Protein AF-A0A949Y1R1-F1 (afdb_monomer_lite)

Sequence (193 aa):
MPEATPIPFRRIVHRLWPWLVVMLTALPAVWHVVDFEDDTDAEFPRVVRPTFSRRPPPAYRLAEPGDTIDRVALYLSAWATVLALTGLGLGLVRARAGLWPAALALALAAFWYAATPGPTVDGWHGLGWRVILDAKASLSLRIALVGAALGLSAIVAASVVVAWPRRREVVERGRARRIPSLLVAALVLVASR

Structure (mmCIF, N/CA/C/O backbone):
data_AF-A0A949Y1R1-F1
#
_entry.id   AF-A0A949Y1R1-F1
#
loop_
_atom_site.group_PDB
_atom_site.id
_atom_site.type_symbol
_atom_site.label_atom_id
_atom_site.label_alt_id
_atom_site.label_comp_id
_atom_site.label_asym_id
_atom_site.label_entity_id
_atom_site.label_seq_id
_atom_site.pdbx_PDB_ins_code
_atom_site.Cartn_x
_atom_site.Cartn_y
_atom_site.Cartn_z
_atom_site.occupancy
_atom_site.B_iso_or_equiv
_atom_site.auth_seq_id
_atom_site.auth_comp_id
_atom_site.auth_asym_id
_atom_site.auth_atom_id
_atom_site.pdbx_PDB_model_num
ATOM 1 N N . MET A 1 1 ? -48.766 22.924 -6.042 1.00 54.44 1 MET A N 1
ATOM 2 C CA . MET A 1 1 ? -47.486 22.463 -6.622 1.00 54.44 1 MET A CA 1
ATOM 3 C C . MET A 1 1 ? -46.527 22.228 -5.466 1.00 54.44 1 MET A C 1
ATOM 5 O O . MET A 1 1 ? -46.380 23.155 -4.681 1.00 54.44 1 MET A O 1
ATOM 9 N N . PRO A 1 2 ? -45.978 21.019 -5.264 1.00 59.06 2 PRO A N 1
ATOM 10 C CA . PRO A 1 2 ? -45.067 20.772 -4.151 1.00 59.06 2 PRO A CA 1
ATOM 11 C C . PRO A 1 2 ? -43.746 21.519 -4.373 1.00 59.06 2 PRO A C 1
ATOM 13 O O . PRO A 1 2 ? -43.118 21.399 -5.423 1.00 59.06 2 PRO A O 1
ATOM 16 N N . GLU A 1 3 ? -43.366 22.312 -3.377 1.00 62.44 3 GLU A N 1
ATOM 17 C CA . GLU A 1 3 ? -42.132 23.092 -3.320 1.00 62.44 3 GLU A CA 1
ATOM 18 C C . GLU A 1 3 ? -40.928 22.137 -3.298 1.00 62.44 3 GLU A C 1
ATOM 20 O O . GLU A 1 3 ? -40.766 21.328 -2.378 1.00 62.44 3 GLU A O 1
ATOM 25 N N . ALA A 1 4 ? -40.100 22.173 -4.345 1.00 61.66 4 ALA A N 1
ATOM 26 C CA . ALA A 1 4 ? -38.904 21.347 -4.428 1.00 61.66 4 ALA A CA 1
ATOM 27 C C . ALA A 1 4 ? -37.889 21.834 -3.387 1.00 61.66 4 ALA A C 1
ATOM 29 O O . ALA A 1 4 ? -37.239 22.863 -3.557 1.00 61.66 4 ALA A O 1
ATOM 30 N N . THR A 1 5 ? -37.759 21.093 -2.288 1.00 70.56 5 THR A N 1
ATOM 31 C CA . THR A 1 5 ? -36.778 21.399 -1.247 1.00 70.56 5 THR A CA 1
ATOM 32 C C . THR A 1 5 ? -35.367 21.207 -1.814 1.00 70.56 5 THR A C 1
ATOM 34 O O . THR A 1 5 ? -35.046 20.115 -2.299 1.00 70.56 5 THR A O 1
ATOM 37 N N . PRO A 1 6 ? -34.501 22.237 -1.782 1.00 65.75 6 PRO A N 1
ATOM 38 C CA . PRO A 1 6 ? -33.167 22.143 -2.354 1.00 65.75 6 PRO A CA 1
ATOM 39 C C . PRO A 1 6 ? -32.361 21.076 -1.613 1.00 65.75 6 PRO A C 1
ATOM 41 O O . PRO A 1 6 ? -32.198 21.117 -0.391 1.00 65.75 6 PRO A O 1
ATOM 44 N N . ILE A 1 7 ? -31.858 20.091 -2.359 1.00 66.81 7 ILE A N 1
ATOM 45 C CA . ILE A 1 7 ? -31.010 19.042 -1.795 1.00 66.81 7 ILE A CA 1
ATOM 46 C C . ILE A 1 7 ? -29.720 19.715 -1.303 1.00 66.81 7 ILE A C 1
ATOM 48 O O . ILE A 1 7 ? -29.024 20.344 -2.102 1.00 66.81 7 ILE A O 1
ATOM 52 N N . PRO A 1 8 ? -29.353 19.582 -0.016 1.00 78.44 8 PRO A N 1
ATOM 53 C CA . PRO A 1 8 ? -28.174 20.249 0.507 1.00 78.44 8 PRO A CA 1
ATOM 54 C C . PRO A 1 8 ? -26.923 19.726 -0.205 1.00 78.44 8 PRO A C 1
ATOM 56 O O . PRO A 1 8 ? -26.683 18.518 -0.242 1.00 78.44 8 PRO A O 1
ATOM 59 N N . PHE A 1 9 ? -26.106 20.641 -0.733 1.00 71.81 9 PHE A N 1
ATOM 60 C CA . PHE A 1 9 ? -24.881 20.374 -1.505 1.00 71.81 9 PHE A CA 1
ATOM 61 C C . PHE A 1 9 ? -23.982 19.298 -0.869 1.00 71.81 9 PHE A C 1
ATOM 63 O O . PHE A 1 9 ? -23.458 18.410 -1.540 1.00 71.81 9 PHE A O 1
ATOM 70 N N . ARG A 1 10 ? -23.905 19.287 0.466 1.00 69.06 10 ARG A N 1
ATOM 71 C CA . ARG A 1 10 ? -23.154 18.303 1.261 1.00 69.06 10 ARG A CA 1
ATOM 72 C C . ARG A 1 10 ? -23.597 16.850 1.025 1.00 69.06 10 ARG A C 1
ATOM 74 O O . ARG A 1 10 ? -22.768 15.945 1.050 1.00 69.06 10 ARG A O 1
ATOM 81 N N . ARG A 1 11 ? -24.890 16.614 0.777 1.00 73.25 11 ARG A N 1
ATOM 82 C CA . ARG A 1 11 ? -25.466 15.285 0.489 1.00 73.25 11 ARG A CA 1
ATOM 83 C C . ARG A 1 11 ? -25.084 14.795 -0.905 1.00 73.25 11 ARG A C 1
ATOM 85 O O . ARG A 1 11 ? -24.828 13.608 -1.079 1.00 73.25 11 ARG A O 1
ATOM 92 N N . ILE A 1 12 ? -25.022 15.710 -1.872 1.00 73.12 12 ILE A N 1
ATOM 93 C CA . ILE A 1 12 ? -24.617 15.424 -3.253 1.00 73.12 12 ILE A CA 1
ATOM 94 C C . ILE A 1 12 ? -23.129 15.075 -3.283 1.00 73.12 12 ILE A C 1
ATOM 96 O O . ILE A 1 12 ? -22.767 14.018 -3.790 1.00 73.12 12 ILE A O 1
ATOM 100 N N . VAL A 1 13 ? -22.282 15.886 -2.641 1.00 73.25 13 VAL A N 1
ATOM 101 C CA . VAL A 1 13 ? -20.837 15.625 -2.552 1.00 73.25 13 VAL A CA 1
ATOM 102 C C . VAL A 1 13 ? -20.554 14.291 -1.860 1.00 73.25 13 VAL A C 1
ATOM 104 O O . VAL A 1 13 ? -19.779 13.498 -2.377 1.00 73.25 13 VAL A O 1
ATOM 107 N N . HIS A 1 14 ? -21.229 13.969 -0.751 1.00 70.88 14 HIS A N 1
ATOM 108 C CA . HIS A 1 14 ? -21.051 12.666 -0.097 1.00 70.88 14 HIS A CA 1
ATOM 109 C C . HIS A 1 14 ? -21.477 11.472 -0.961 1.00 70.88 14 HIS A C 1
ATOM 111 O O . HIS A 1 14 ? -20.876 10.404 -0.857 1.00 70.88 14 HIS A O 1
ATOM 117 N N . ARG A 1 15 ? -22.500 11.638 -1.805 1.00 75.00 15 ARG A N 1
ATOM 118 C CA . ARG A 1 15 ? -22.982 10.583 -2.705 1.00 75.00 15 ARG A CA 1
ATOM 119 C C . ARG A 1 15 ? -22.076 10.406 -3.926 1.00 75.00 15 ARG A C 1
ATOM 121 O O . ARG A 1 15 ? -21.901 9.283 -4.387 1.00 75.00 15 ARG A O 1
ATOM 128 N N . LEU A 1 16 ? -21.517 11.502 -4.438 1.00 74.19 16 LEU A N 1
ATOM 129 C CA . LEU A 1 16 ? -20.690 11.517 -5.646 1.00 74.19 16 LEU A CA 1
ATOM 130 C C . LEU A 1 16 ? -19.200 11.315 -5.364 1.00 74.19 16 LEU A C 1
ATOM 132 O O . LEU A 1 16 ? -18.485 10.881 -6.256 1.00 74.19 16 LEU A O 1
ATOM 136 N N . TRP A 1 17 ? -18.730 11.571 -4.142 1.00 71.12 17 TRP A N 1
ATOM 137 C CA . TRP A 1 17 ? -17.320 11.463 -3.756 1.00 71.12 17 TRP A CA 1
ATOM 138 C C . TRP A 1 17 ? -16.650 10.139 -4.162 1.00 71.12 17 TRP A C 1
ATOM 140 O O . TRP A 1 17 ? -15.586 10.201 -4.774 1.00 71.12 17 TRP A O 1
ATOM 150 N N . PRO A 1 18 ? -17.239 8.949 -3.912 1.00 67.75 18 PRO A N 1
ATOM 151 C CA . PRO A 1 18 ? -16.610 7.691 -4.315 1.00 67.75 18 PRO A CA 1
ATOM 152 C C . PRO A 1 18 ? -16.432 7.591 -5.834 1.00 67.75 18 PRO A C 1
ATOM 154 O O . PRO A 1 18 ? -15.405 7.121 -6.310 1.00 67.75 18 PRO A O 1
ATOM 157 N N . TRP A 1 19 ? -17.413 8.084 -6.591 1.00 71.62 19 TRP A N 1
ATOM 158 C CA . TRP A 1 19 ? -17.386 8.096 -8.052 1.00 71.62 19 TRP A CA 1
ATOM 159 C C . TRP A 1 19 ? -16.412 9.130 -8.605 1.00 71.62 19 TRP A C 1
ATOM 161 O O . TRP A 1 19 ? -15.754 8.864 -9.600 1.00 71.62 19 TRP A O 1
ATOM 171 N N . LEU A 1 20 ? -16.272 10.272 -7.932 1.00 69.88 20 LEU A N 1
ATOM 172 C CA . LEU A 1 20 ? -15.269 11.288 -8.239 1.00 69.88 20 LEU A CA 1
ATOM 173 C C . LEU A 1 20 ? -13.856 10.739 -8.040 1.00 69.88 20 LEU A C 1
ATOM 175 O O . LEU A 1 20 ? -13.013 10.929 -8.906 1.00 69.88 20 LEU A O 1
ATOM 179 N N . VAL A 1 21 ? -13.616 9.997 -6.953 1.00 68.00 21 VAL A N 1
ATOM 180 C CA . VAL A 1 21 ? -12.339 9.302 -6.728 1.00 68.00 21 VAL A CA 1
ATOM 181 C C . VAL A 1 21 ? -12.076 8.288 -7.839 1.00 68.00 21 VAL A C 1
ATOM 183 O O . VAL A 1 21 ? -10.990 8.307 -8.403 1.00 68.00 21 VAL A O 1
ATOM 186 N N . VAL A 1 22 ? -13.064 7.460 -8.200 1.00 61.94 22 VAL A N 1
ATOM 187 C CA . VAL A 1 22 ? -12.936 6.495 -9.308 1.00 61.94 22 VAL A CA 1
ATOM 188 C C . VAL A 1 22 ? -12.675 7.191 -10.645 1.00 61.94 22 VAL A C 1
ATOM 190 O O . VAL A 1 22 ? -11.809 6.753 -11.389 1.00 61.94 22 VAL A O 1
ATOM 193 N N . MET A 1 23 ? -13.377 8.282 -10.964 1.00 66.06 23 MET A N 1
ATOM 194 C CA . MET A 1 23 ? -13.145 9.036 -12.201 1.00 66.06 23 MET A CA 1
ATOM 195 C C . MET A 1 23 ? -11.750 9.659 -12.229 1.00 66.06 23 MET A C 1
ATOM 197 O O . MET A 1 23 ? -11.065 9.565 -13.243 1.00 66.06 23 MET A O 1
ATOM 201 N N . LEU A 1 24 ? -11.317 10.269 -11.123 1.00 64.00 24 LEU A N 1
ATOM 202 C CA . LEU A 1 24 ? -10.009 10.915 -11.024 1.00 64.00 24 LEU A CA 1
ATOM 203 C C . LEU A 1 24 ? -8.857 9.905 -11.061 1.00 64.00 24 LEU A C 1
ATOM 205 O O . LEU A 1 24 ? -7.783 10.251 -11.542 1.00 64.00 24 LEU A O 1
ATOM 209 N N . THR A 1 25 ? -9.059 8.666 -10.603 1.00 58.19 25 THR A N 1
ATOM 210 C CA . THR A 1 25 ? -8.062 7.593 -10.749 1.00 58.19 25 THR A CA 1
ATOM 211 C C . THR A 1 25 ? -8.137 6.881 -12.098 1.00 58.19 25 THR A C 1
ATOM 213 O O . THR A 1 25 ? -7.108 6.433 -12.598 1.00 58.19 25 THR A O 1
ATOM 216 N N . ALA A 1 26 ? -9.317 6.799 -12.718 1.00 55.69 26 ALA A N 1
ATOM 217 C CA . ALA A 1 26 ? -9.492 6.215 -14.044 1.00 55.69 26 ALA A CA 1
ATOM 218 C C . ALA A 1 26 ? -8.980 7.133 -15.161 1.00 55.69 26 ALA A C 1
ATOM 220 O O . ALA A 1 26 ? -8.491 6.630 -16.162 1.00 55.69 26 ALA A O 1
ATOM 221 N N . LEU A 1 27 ? -9.046 8.459 -15.002 1.00 62.06 27 LEU A N 1
ATOM 222 C CA . LEU A 1 27 ? -8.605 9.433 -16.009 1.00 62.06 27 LEU A CA 1
ATOM 223 C C . LEU A 1 27 ? -7.137 9.248 -16.437 1.00 62.06 27 LEU A C 1
ATOM 225 O O . LEU A 1 27 ? -6.901 9.122 -17.636 1.00 62.06 27 LEU A O 1
ATOM 229 N N . PRO A 1 28 ? -6.158 9.156 -15.515 1.00 55.81 28 PRO A N 1
ATOM 230 C CA . PRO A 1 28 ? -4.772 8.862 -15.875 1.00 55.81 28 PRO A CA 1
ATOM 231 C C . PRO A 1 28 ? -4.613 7.486 -16.524 1.00 55.81 28 PRO A C 1
ATOM 233 O O . PRO A 1 28 ? -3.841 7.346 -17.463 1.00 55.81 28 PRO A O 1
ATOM 236 N N . ALA A 1 29 ? -5.356 6.475 -16.060 1.00 52.91 29 ALA A N 1
ATOM 237 C CA . ALA A 1 29 ? -5.306 5.130 -16.631 1.00 52.91 29 ALA A CA 1
ATOM 238 C C . ALA A 1 29 ? -5.846 5.098 -18.070 1.00 52.91 29 ALA A C 1
ATOM 240 O O . ALA A 1 29 ? -5.215 4.520 -18.945 1.00 52.91 29 ALA A O 1
ATOM 241 N N . VAL A 1 30 ? -6.975 5.767 -18.326 1.00 55.97 30 VAL A N 1
ATOM 242 C CA . VAL A 1 30 ? -7.545 5.925 -19.668 1.00 55.97 30 VAL A CA 1
ATOM 243 C C . VAL A 1 30 ? -6.585 6.719 -20.540 1.00 55.97 30 VAL A C 1
ATOM 245 O O . VAL A 1 30 ? -6.247 6.238 -21.610 1.00 55.97 30 VAL A O 1
ATOM 248 N N . TRP A 1 31 ? -6.075 7.863 -20.068 1.00 59.53 31 TRP A N 1
ATOM 249 C CA . TRP A 1 31 ? -5.068 8.652 -20.785 1.00 59.53 31 TRP A CA 1
ATOM 250 C C . TRP A 1 31 ? -3.866 7.794 -21.195 1.00 59.53 31 TRP A C 1
ATOM 252 O O . TRP A 1 31 ? -3.454 7.826 -22.347 1.00 59.53 31 TRP A O 1
ATOM 262 N N . HIS A 1 32 ? -3.340 6.975 -20.281 1.00 50.97 32 HIS A N 1
ATOM 263 C CA . HIS A 1 32 ? -2.231 6.065 -20.566 1.00 50.97 32 HIS A CA 1
ATOM 264 C C . HIS A 1 32 ? -2.554 4.988 -21.609 1.00 50.97 32 HIS A C 1
ATOM 266 O O . HIS A 1 32 ? -1.635 4.529 -22.275 1.00 50.97 32 HIS A O 1
ATOM 272 N N . VAL A 1 33 ? -3.818 4.587 -21.755 1.00 51.75 33 VAL A N 1
ATOM 273 C CA . VAL A 1 33 ? -4.245 3.607 -22.765 1.00 51.75 33 VAL A CA 1
ATOM 274 C C . VAL A 1 33 ? -4.426 4.243 -24.145 1.00 51.75 33 VAL A C 1
ATOM 276 O O . VAL A 1 33 ? -4.194 3.568 -25.139 1.00 51.75 33 VAL A O 1
ATOM 279 N N . VAL A 1 34 ? -4.854 5.508 -24.234 1.00 55.19 34 VAL A N 1
ATOM 280 C CA . VAL A 1 34 ? -5.065 6.185 -25.535 1.00 55.19 34 VAL A CA 1
ATOM 281 C C . VAL A 1 34 ? -3.816 6.876 -26.080 1.00 55.19 34 VAL A 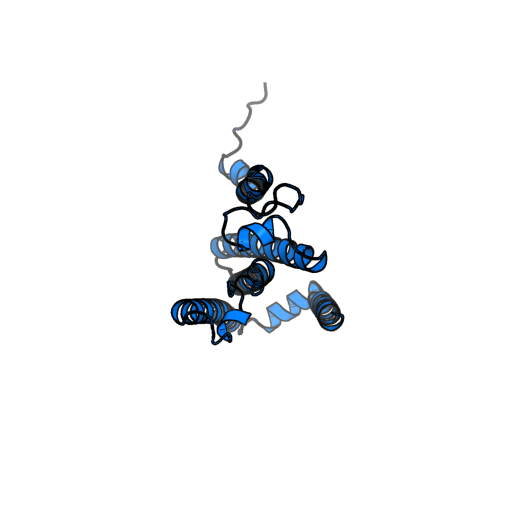C 1
ATOM 283 O O . VAL A 1 34 ? -3.750 7.140 -27.274 1.00 55.19 34 VAL A O 1
ATOM 286 N N . ASP A 1 35 ? -2.835 7.168 -25.233 1.00 57.88 35 ASP A N 1
ATOM 287 C CA . ASP A 1 35 ? -1.607 7.880 -25.595 1.00 57.88 35 ASP A CA 1
ATOM 288 C C . ASP A 1 35 ? -0.465 6.902 -25.930 1.00 57.88 35 ASP A C 1
ATOM 290 O O . ASP A 1 35 ? 0.554 6.850 -25.235 1.00 57.88 35 ASP A O 1
ATOM 294 N N . PHE A 1 36 ? -0.673 6.083 -26.969 1.00 49.75 36 PHE A N 1
ATOM 295 C CA . PHE A 1 36 ? 0.387 5.326 -27.641 1.00 49.75 36 PHE A CA 1
ATOM 296 C C . PHE A 1 36 ? 0.842 6.107 -28.881 1.00 49.75 36 PHE A C 1
ATOM 298 O O . PHE A 1 36 ? 0.035 6.402 -29.759 1.00 49.75 36 PHE A O 1
ATOM 305 N N . GLU A 1 37 ? 2.134 6.431 -28.967 1.00 46.00 37 GLU A N 1
ATOM 306 C CA . GLU A 1 37 ? 2.746 6.823 -30.241 1.00 46.00 37 GLU A CA 1
ATOM 307 C C . GLU A 1 37 ? 2.891 5.554 -31.103 1.00 46.00 37 GLU A C 1
ATOM 309 O O . GLU A 1 37 ? 3.550 4.591 -30.694 1.00 46.00 37 GLU A O 1
ATOM 314 N N . ASP A 1 38 ? 2.288 5.554 -32.297 1.00 52.31 38 ASP A N 1
ATOM 315 C CA . ASP A 1 38 ? 2.513 4.582 -33.386 1.00 52.31 38 ASP A CA 1
ATOM 316 C C . ASP A 1 38 ? 3.941 4.727 -33.975 1.00 52.31 38 ASP A C 1
ATOM 318 O O . ASP A 1 38 ? 4.147 4.793 -35.188 1.00 52.31 38 ASP A O 1
ATOM 322 N N . ASP A 1 39 ? 4.963 4.835 -33.125 1.00 48.56 39 ASP A N 1
ATOM 323 C CA . ASP A 1 39 ? 6.347 5.026 -33.556 1.00 48.56 39 ASP A CA 1
ATOM 324 C C . ASP A 1 39 ? 6.963 3.667 -33.913 1.00 48.56 39 ASP A C 1
ATOM 326 O O . ASP A 1 39 ? 7.514 2.958 -33.074 1.00 48.56 39 ASP A O 1
ATOM 330 N N . THR A 1 40 ? 6.869 3.282 -35.188 1.00 52.38 40 THR A N 1
ATOM 331 C CA . THR A 1 40 ? 7.646 2.163 -35.749 1.00 52.38 40 THR A CA 1
ATOM 332 C C . THR A 1 40 ? 9.129 2.337 -35.406 1.00 52.38 40 THR A C 1
ATOM 334 O O . THR A 1 40 ? 9.759 3.302 -35.835 1.00 52.38 40 THR A O 1
ATOM 337 N N . ASP A 1 41 ? 9.690 1.395 -34.646 1.00 52.06 41 ASP A N 1
ATOM 338 C CA . ASP A 1 41 ? 11.108 1.366 -34.279 1.00 52.06 41 ASP A CA 1
ATOM 339 C C . ASP A 1 41 ? 11.994 1.436 -35.539 1.00 52.06 41 ASP A C 1
ATOM 341 O O . ASP A 1 41 ? 11.953 0.547 -36.397 1.00 52.06 41 ASP A O 1
ATOM 345 N N . ALA A 1 42 ? 12.790 2.503 -35.661 1.00 55.31 42 ALA A N 1
ATOM 346 C CA . ALA A 1 42 ? 13.653 2.740 -36.817 1.00 55.31 42 ALA A CA 1
ATOM 347 C C . ALA A 1 42 ? 14.785 1.703 -36.940 1.00 55.31 42 ALA A C 1
ATOM 349 O O . ALA A 1 42 ? 15.292 1.483 -38.041 1.00 55.31 42 ALA A O 1
ATOM 350 N N . GLU A 1 43 ? 15.167 1.051 -35.838 1.00 44.50 43 GLU A N 1
ATOM 351 C CA . GLU A 1 43 ? 16.192 0.005 -35.819 1.00 44.50 43 GLU A CA 1
ATOM 352 C C . GLU A 1 43 ? 15.632 -1.339 -36.326 1.00 44.50 43 GLU A C 1
ATOM 354 O O . GLU A 1 43 ? 16.358 -2.140 -36.920 1.00 44.50 43 GLU A O 1
ATOM 359 N N . PHE A 1 44 ? 14.316 -1.566 -36.190 1.00 53.72 44 PHE A N 1
ATOM 360 C CA . PHE A 1 44 ? 13.644 -2.811 -36.587 1.00 53.72 44 PHE A CA 1
ATOM 361 C C . PHE A 1 44 ? 12.277 -2.579 -37.268 1.00 53.72 44 PHE A C 1
ATOM 363 O O . PHE A 1 44 ? 11.258 -3.104 -36.812 1.00 53.72 44 PHE A O 1
ATOM 370 N N . PRO A 1 45 ? 12.228 -1.913 -38.437 1.00 58.22 45 PRO A N 1
ATOM 371 C CA . PRO A 1 45 ? 10.990 -1.409 -39.055 1.00 58.22 45 PRO A CA 1
ATOM 372 C C . PRO A 1 45 ? 10.015 -2.491 -39.550 1.00 58.22 45 PRO A C 1
ATOM 374 O O . PRO A 1 45 ? 8.905 -2.188 -39.976 1.00 58.22 45 PRO A O 1
ATOM 377 N N . ARG A 1 46 ? 10.430 -3.763 -39.548 1.00 53.94 46 ARG A N 1
ATOM 378 C CA . ARG A 1 46 ? 9.607 -4.909 -39.978 1.00 53.94 46 ARG A CA 1
ATOM 379 C C . ARG A 1 46 ? 9.119 -5.773 -38.819 1.00 53.94 46 ARG A C 1
ATOM 381 O O . ARG A 1 46 ? 8.382 -6.728 -39.051 1.00 53.94 46 ARG A O 1
ATOM 388 N N . VAL A 1 47 ? 9.552 -5.483 -37.593 1.00 51.94 47 VAL A N 1
ATOM 389 C CA . VAL A 1 47 ? 9.135 -6.231 -36.410 1.00 51.94 47 VAL A CA 1
ATOM 390 C C . VAL A 1 47 ? 8.023 -5.435 -35.745 1.00 51.94 47 VAL A C 1
ATOM 392 O O . VAL A 1 47 ? 8.276 -4.377 -35.181 1.00 51.94 47 VAL A O 1
ATOM 395 N N . VAL A 1 48 ? 6.794 -5.954 -35.791 1.00 50.47 48 VAL A N 1
ATOM 396 C CA . VAL A 1 48 ? 5.692 -5.441 -34.967 1.00 50.47 48 VAL A CA 1
ATOM 397 C C . VAL A 1 48 ? 6.009 -5.810 -33.517 1.00 50.47 48 VAL A C 1
ATOM 399 O O . VAL A 1 48 ? 5.599 -6.858 -33.022 1.00 50.47 48 VAL A O 1
ATOM 402 N N . ARG A 1 49 ? 6.835 -4.997 -32.854 1.00 47.81 49 ARG A N 1
ATOM 403 C CA . ARG A 1 49 ? 6.940 -5.007 -31.395 1.00 47.81 49 ARG A CA 1
ATOM 404 C C . ARG A 1 49 ? 5.852 -4.072 -30.865 1.00 47.81 49 ARG A C 1
ATOM 406 O O . ARG A 1 49 ? 5.626 -3.037 -31.489 1.00 47.81 49 ARG A O 1
ATOM 413 N N . PRO A 1 50 ? 5.197 -4.391 -29.738 1.00 51.31 50 PRO A N 1
ATOM 414 C CA . PRO A 1 50 ? 4.497 -3.360 -28.989 1.00 51.31 50 PRO A CA 1
ATOM 415 C C . PRO A 1 50 ? 5.504 -2.234 -28.736 1.00 51.31 50 PRO A C 1
ATOM 417 O O . PRO A 1 50 ? 6.587 -2.475 -28.195 1.00 51.31 50 PRO A O 1
ATOM 420 N N . THR A 1 51 ? 5.212 -1.037 -29.231 1.00 44.94 51 THR A N 1
ATOM 421 C CA . THR A 1 51 ? 6.067 0.131 -29.054 1.00 44.94 51 THR A CA 1
ATOM 422 C C . THR A 1 51 ? 6.145 0.428 -27.563 1.00 44.94 51 THR A C 1
ATOM 424 O O . THR A 1 51 ? 5.150 0.745 -26.910 1.00 44.94 51 THR A O 1
ATOM 427 N N . PHE A 1 52 ? 7.331 0.258 -26.975 1.00 45.78 52 PHE A N 1
ATOM 428 C CA . PHE A 1 52 ? 7.539 0.603 -25.576 1.00 45.78 52 PHE A CA 1
ATOM 429 C C . PHE A 1 52 ? 7.398 2.122 -25.449 1.00 45.78 52 PHE A C 1
ATOM 431 O O . PHE A 1 52 ? 8.187 2.872 -26.021 1.00 45.78 52 PHE A O 1
ATOM 438 N N . SER A 1 53 ? 6.372 2.588 -24.730 1.00 43.88 53 SER A N 1
ATOM 439 C CA . SER A 1 53 ? 6.159 4.024 -24.523 1.00 43.88 53 SER A CA 1
ATOM 440 C C . SER A 1 53 ? 7.432 4.670 -23.951 1.00 43.88 53 SER A C 1
ATOM 442 O O . SER A 1 53 ? 8.052 4.100 -23.053 1.00 43.88 53 SER A O 1
ATOM 444 N N . ARG A 1 54 ? 7.768 5.900 -24.366 1.00 49.81 54 ARG A N 1
ATOM 445 C CA . ARG A 1 54 ? 8.906 6.686 -23.827 1.00 49.81 54 ARG A CA 1
ATOM 446 C C . ARG A 1 54 ? 8.815 6.990 -22.321 1.00 49.81 54 ARG A C 1
ATOM 448 O O . ARG A 1 54 ? 9.721 7.598 -21.750 1.00 49.81 54 ARG A O 1
ATOM 455 N N . ARG A 1 55 ? 7.700 6.648 -21.669 1.00 50.56 55 ARG A N 1
ATOM 456 C CA . ARG A 1 55 ? 7.465 6.917 -20.248 1.00 50.56 55 ARG A CA 1
ATOM 457 C C . ARG A 1 55 ? 8.215 5.935 -19.349 1.00 50.56 55 ARG A C 1
ATOM 459 O O . ARG A 1 55 ? 8.473 4.802 -19.749 1.00 50.56 55 ARG A O 1
ATOM 466 N N . PRO A 1 56 ? 8.536 6.348 -18.107 1.00 52.34 56 PRO A N 1
ATOM 467 C CA . PRO A 1 56 ? 9.269 5.508 -17.175 1.00 52.34 56 PRO A CA 1
ATOM 468 C C . PRO A 1 56 ? 8.566 4.152 -16.994 1.00 52.34 56 PRO A C 1
ATOM 470 O O . PRO A 1 56 ? 7.333 4.111 -16.940 1.00 52.34 56 PRO A O 1
ATOM 473 N N . PRO A 1 57 ? 9.308 3.044 -16.830 1.00 55.12 57 PRO A N 1
ATOM 474 C CA . PRO A 1 57 ? 8.733 1.700 -16.921 1.00 55.12 57 PRO A CA 1
ATOM 475 C C . PRO A 1 57 ? 7.624 1.318 -15.907 1.00 55.12 57 PRO A C 1
ATOM 477 O O . PRO A 1 57 ? 6.910 0.349 -16.167 1.00 55.12 57 PRO A O 1
ATOM 480 N N . PRO A 1 58 ? 7.362 2.042 -14.793 1.00 53.84 58 PRO A N 1
ATOM 481 C CA . PRO A 1 58 ? 6.114 1.869 -14.044 1.00 53.84 58 PRO A CA 1
ATOM 482 C C . PRO A 1 58 ? 4.853 2.131 -14.884 1.00 53.84 58 PRO A C 1
ATOM 484 O O . PRO A 1 58 ? 3.844 1.460 -14.687 1.00 53.84 58 PRO A O 1
ATOM 487 N N . ALA A 1 59 ? 4.905 3.063 -15.845 1.00 57.50 59 ALA A N 1
ATOM 488 C CA . ALA A 1 59 ? 3.805 3.313 -16.778 1.00 57.50 59 ALA A CA 1
ATOM 489 C C . ALA A 1 59 ? 3.573 2.108 -17.704 1.00 57.50 59 ALA A C 1
ATOM 491 O O . ALA A 1 59 ? 2.426 1.741 -17.948 1.00 57.50 59 ALA A O 1
ATOM 492 N N . TYR A 1 60 ? 4.649 1.432 -18.129 1.00 57.06 60 TYR A N 1
ATOM 493 C CA . TYR A 1 60 ? 4.560 0.185 -18.889 1.00 57.06 60 TYR A CA 1
ATOM 494 C C . TYR A 1 60 ? 3.888 -0.925 -18.076 1.00 57.06 60 TYR A C 1
ATOM 496 O O . TYR A 1 60 ? 2.969 -1.559 -18.567 1.00 57.06 60 TYR A O 1
ATOM 504 N N . ARG A 1 61 ? 4.242 -1.113 -16.797 1.00 59.97 61 ARG A N 1
ATOM 505 C CA . ARG A 1 61 ? 3.594 -2.140 -15.956 1.00 59.97 61 ARG A CA 1
ATOM 506 C C . ARG A 1 61 ? 2.121 -1.860 -15.643 1.00 59.97 61 ARG A C 1
ATOM 508 O O . ARG A 1 61 ? 1.390 -2.783 -15.295 1.00 59.97 61 ARG A O 1
ATOM 515 N N . LEU A 1 62 ? 1.696 -0.600 -15.717 1.00 57.91 62 LEU A N 1
ATOM 516 C CA . LEU A 1 62 ? 0.292 -0.203 -15.590 1.00 57.91 62 LEU A CA 1
ATOM 517 C C . LEU A 1 62 ? -0.490 -0.432 -16.897 1.00 57.91 62 LEU A C 1
ATOM 519 O O . LEU A 1 62 ? -1.667 -0.780 -16.826 1.00 57.91 62 LEU A O 1
ATOM 523 N N . ALA A 1 63 ? 0.154 -0.259 -18.058 1.00 56.12 63 ALA A N 1
ATOM 524 C CA . ALA A 1 63 ? -0.438 -0.460 -19.385 1.00 56.12 63 ALA A CA 1
ATOM 525 C C . ALA A 1 63 ? -0.434 -1.939 -19.828 1.00 56.12 63 ALA A C 1
ATOM 527 O O . ALA A 1 63 ? -1.438 -2.448 -20.319 1.00 56.12 63 ALA A O 1
ATOM 528 N N . GLU A 1 64 ? 0.664 -2.651 -19.572 1.00 58.66 64 GLU A N 1
ATOM 529 C CA . GLU A 1 64 ? 0.871 -4.083 -19.807 1.00 58.66 64 GLU A CA 1
ATOM 530 C C . GLU A 1 64 ? 1.309 -4.782 -18.506 1.00 58.66 64 GLU A C 1
ATOM 532 O O . GLU A 1 64 ? 2.451 -5.222 -18.351 1.00 58.66 64 GLU A O 1
ATOM 537 N N . PRO A 1 65 ? 0.414 -4.887 -17.512 1.00 58.22 65 PRO A N 1
ATOM 538 C CA . PRO A 1 65 ? 0.679 -5.689 -16.325 1.00 58.22 65 PRO A CA 1
ATOM 539 C C . PRO A 1 65 ? 0.918 -7.140 -16.755 1.00 58.22 65 PRO A C 1
ATOM 541 O O . PRO A 1 65 ? 0.061 -7.693 -17.446 1.00 58.22 65 PRO A O 1
ATOM 544 N N . GLY A 1 66 ? 2.074 -7.694 -16.361 1.00 61.72 66 GLY A N 1
ATOM 545 C CA . GLY A 1 66 ? 2.693 -8.933 -16.856 1.00 61.72 66 GLY A CA 1
ATOM 546 C C . GLY A 1 66 ? 1.761 -10.139 -17.006 1.00 61.72 66 GLY A C 1
A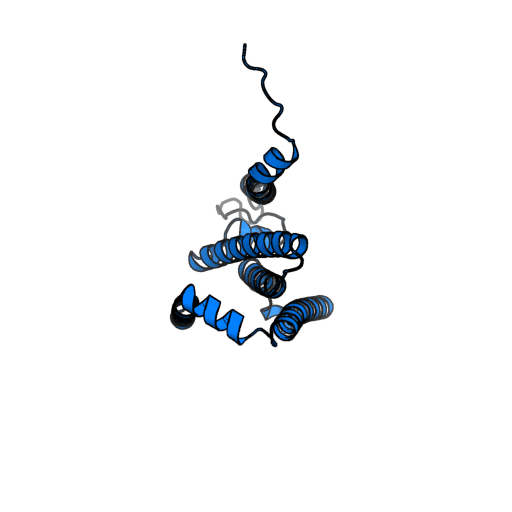TOM 547 O O . GLY A 1 66 ? 0.908 -10.180 -17.891 1.00 61.72 66 GLY A O 1
ATOM 548 N N . ASP A 1 67 ? 1.941 -11.176 -16.192 1.00 66.00 67 ASP A N 1
ATOM 549 C CA . ASP A 1 67 ? 1.004 -12.300 -16.201 1.00 66.00 67 ASP A CA 1
ATOM 550 C C . ASP A 1 67 ? -0.315 -11.936 -15.480 1.00 66.00 67 ASP A C 1
ATOM 552 O O . ASP A 1 67 ? -0.495 -10.855 -14.902 1.00 66.00 67 ASP A O 1
ATOM 556 N N . THR A 1 68 ? -1.294 -12.842 -15.513 1.00 67.12 68 THR A N 1
ATOM 557 C CA . THR A 1 68 ? -2.592 -12.630 -14.851 1.00 67.12 68 THR A CA 1
ATOM 558 C C . THR A 1 68 ? -2.445 -12.387 -13.341 1.00 67.12 68 THR A C 1
ATOM 560 O O . THR A 1 68 ? -3.284 -11.715 -12.738 1.00 67.12 68 THR A O 1
ATOM 563 N N . ILE A 1 69 ? -1.375 -12.889 -12.721 1.00 67.50 69 ILE A N 1
ATOM 564 C CA . ILE A 1 69 ? -1.110 -12.753 -11.289 1.00 67.50 69 ILE A CA 1
ATOM 565 C C . ILE A 1 69 ? -0.658 -11.329 -10.948 1.00 67.50 69 ILE A C 1
ATOM 567 O O . ILE A 1 69 ? -1.146 -10.760 -9.963 1.00 67.50 69 ILE A O 1
ATOM 571 N N . ASP A 1 70 ? 0.207 -10.734 -11.768 1.00 70.62 70 ASP A N 1
ATOM 572 C CA . ASP A 1 70 ? 0.646 -9.344 -11.620 1.00 70.62 70 ASP A CA 1
ATOM 573 C C . ASP A 1 70 ? -0.538 -8.370 -11.747 1.00 70.62 70 ASP A C 1
ATOM 575 O O . ASP A 1 70 ? -0.682 -7.451 -10.935 1.00 70.62 70 ASP A O 1
ATOM 579 N N . ARG A 1 71 ? -1.462 -8.630 -12.685 1.00 69.38 71 ARG A N 1
ATOM 580 C CA . ARG A 1 71 ? -2.720 -7.868 -12.845 1.00 69.38 71 ARG A CA 1
ATOM 581 C C . ARG A 1 71 ? -3.583 -7.896 -11.595 1.00 69.38 71 ARG A C 1
ATOM 583 O O . ARG A 1 71 ? -4.030 -6.856 -11.111 1.00 69.38 71 ARG A O 1
ATOM 590 N N . VAL A 1 72 ? -3.817 -9.092 -11.060 1.00 73.69 72 VAL A N 1
ATOM 591 C CA . VAL A 1 72 ? -4.643 -9.276 -9.862 1.00 73.69 72 VAL A CA 1
ATOM 592 C C . VAL A 1 72 ? -4.001 -8.584 -8.661 1.00 73.69 72 VAL A C 1
ATOM 594 O O . VAL A 1 72 ? -4.694 -7.887 -7.921 1.00 73.69 72 VAL A O 1
ATOM 597 N N . ALA A 1 73 ? -2.685 -8.718 -8.480 1.00 78.25 73 ALA A N 1
ATOM 598 C CA . ALA A 1 73 ? -1.966 -8.054 -7.396 1.00 78.25 73 ALA A CA 1
ATOM 599 C C . ALA A 1 73 ? -2.071 -6.523 -7.494 1.00 78.25 73 ALA A C 1
ATOM 601 O O . ALA A 1 73 ? -2.356 -5.858 -6.494 1.00 78.25 73 ALA A O 1
ATOM 602 N N . LEU A 1 74 ? -1.903 -5.970 -8.695 1.00 81.00 74 LEU A N 1
ATOM 603 C CA . LEU A 1 74 ? -2.005 -4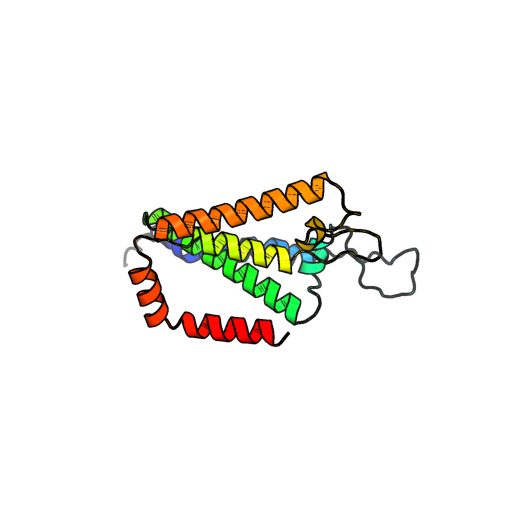.539 -8.963 1.00 81.00 74 LEU A CA 1
ATOM 604 C C . LEU A 1 74 ? -3.414 -3.998 -8.674 1.00 81.00 74 LEU A C 1
ATOM 606 O O . LEU A 1 74 ? -3.562 -3.041 -7.914 1.00 81.00 74 LEU A O 1
ATOM 610 N N . TYR A 1 75 ? -4.462 -4.633 -9.204 1.00 81.00 75 TYR A N 1
ATOM 611 C CA . TYR A 1 75 ? -5.835 -4.167 -8.991 1.00 81.00 75 TYR A CA 1
ATOM 612 C C . TYR A 1 75 ? -6.308 -4.341 -7.545 1.00 81.00 75 TYR A C 1
ATOM 614 O O . TYR A 1 75 ? -6.942 -3.437 -6.997 1.00 81.00 75 TYR A O 1
ATOM 622 N N . LEU A 1 76 ? -5.974 -5.459 -6.890 1.00 80.31 76 LEU A N 1
ATOM 623 C CA . LEU A 1 76 ? -6.348 -5.674 -5.490 1.00 80.31 76 LEU A CA 1
ATOM 624 C C . LEU A 1 76 ? -5.643 -4.692 -4.553 1.00 80.31 76 LEU A C 1
ATOM 626 O O . LEU A 1 76 ? -6.274 -4.174 -3.633 1.00 80.31 76 LEU A O 1
ATOM 630 N N . SER A 1 77 ? -4.360 -4.404 -4.782 1.00 84.50 77 SER A N 1
ATOM 631 C CA . SER A 1 77 ? -3.614 -3.439 -3.965 1.00 84.50 77 SER A CA 1
ATOM 632 C C . SER A 1 77 ? -4.068 -1.994 -4.205 1.00 84.50 77 SER A C 1
ATOM 634 O O . SER A 1 77 ? -4.198 -1.226 -3.248 1.00 84.50 77 SER A O 1
ATOM 636 N N . ALA A 1 78 ? -4.420 -1.634 -5.443 1.00 86.44 78 ALA A N 1
ATOM 637 C CA . ALA A 1 78 ? -5.059 -0.356 -5.756 1.00 86.44 78 ALA A CA 1
ATOM 638 C C . ALA A 1 78 ? -6.414 -0.213 -5.045 1.00 86.44 78 ALA A C 1
ATOM 640 O O . ALA A 1 78 ? -6.675 0.792 -4.379 1.00 86.44 78 ALA A O 1
ATOM 641 N N . TRP A 1 79 ? -7.261 -1.245 -5.108 1.00 83.00 79 TRP A N 1
ATOM 642 C CA . TRP A 1 79 ? -8.552 -1.244 -4.424 1.00 83.00 79 TRP A CA 1
ATOM 643 C C . TRP A 1 79 ? -8.397 -1.165 -2.901 1.00 83.00 79 TRP A C 1
ATOM 645 O O . TRP A 1 79 ? -9.058 -0.352 -2.252 1.00 83.00 79 TRP A O 1
ATOM 655 N N . ALA A 1 80 ? -7.462 -1.930 -2.331 1.00 86.00 80 ALA A N 1
ATOM 656 C CA . ALA A 1 80 ? -7.116 -1.860 -0.914 1.00 86.00 80 ALA A CA 1
ATOM 657 C C . ALA A 1 80 ? -6.655 -0.452 -0.507 1.00 86.00 80 ALA A C 1
ATOM 659 O O . ALA A 1 80 ? -7.035 0.026 0.561 1.00 86.00 80 ALA A O 1
ATOM 660 N N . THR A 1 81 ? -5.906 0.239 -1.370 1.00 89.50 81 THR A N 1
ATOM 661 C CA . THR A 1 81 ? -5.448 1.616 -1.135 1.00 89.50 81 THR A CA 1
ATOM 662 C C . THR A 1 81 ? -6.629 2.585 -1.083 1.00 89.50 81 THR A C 1
ATOM 664 O O . THR A 1 81 ? -6.745 3.359 -0.133 1.00 89.50 81 THR A O 1
ATOM 667 N N . VAL A 1 82 ? -7.563 2.501 -2.038 1.00 89.44 82 VAL A N 1
ATOM 668 C CA . VAL A 1 82 ? -8.780 3.336 -2.058 1.00 89.44 82 VAL A CA 1
ATOM 669 C C . VAL A 1 82 ? -9.660 3.076 -0.832 1.00 89.44 82 VAL A C 1
ATOM 671 O O . VAL A 1 82 ? -10.140 4.020 -0.194 1.00 89.44 82 VAL A O 1
ATOM 674 N N . LEU A 1 83 ? -9.850 1.807 -0.461 1.00 85.12 83 LEU A N 1
ATOM 675 C CA . LEU A 1 83 ? -10.604 1.433 0.736 1.00 85.12 83 LEU A CA 1
ATOM 676 C C . LEU A 1 83 ? -9.931 1.956 2.008 1.00 85.12 83 LEU A C 1
ATOM 678 O O . LEU A 1 83 ? -10.612 2.509 2.874 1.00 85.12 83 LEU A O 1
ATOM 682 N N . ALA A 1 84 ? -8.608 1.827 2.113 1.00 89.31 84 ALA A N 1
ATOM 683 C CA . ALA A 1 84 ? -7.851 2.294 3.264 1.00 89.31 84 ALA A CA 1
ATOM 684 C C . ALA A 1 84 ? -7.860 3.823 3.391 1.00 89.31 84 ALA A C 1
ATOM 686 O O . ALA A 1 84 ? -8.062 4.331 4.493 1.00 89.31 84 ALA A O 1
ATOM 687 N N . LEU A 1 85 ? -7.734 4.558 2.280 1.00 89.94 85 LEU A N 1
ATOM 688 C CA . LEU A 1 85 ? -7.881 6.017 2.245 1.00 89.94 85 LEU A CA 1
ATOM 689 C C . LEU A 1 85 ? -9.278 6.451 2.688 1.00 89.94 85 LEU A C 1
ATOM 691 O O . LEU A 1 85 ? -9.420 7.334 3.534 1.00 89.94 85 LEU A O 1
ATOM 695 N N . THR A 1 86 ? -10.315 5.804 2.154 1.00 86.38 86 THR A N 1
ATOM 696 C CA . THR A 1 86 ? -11.707 6.105 2.509 1.00 86.38 86 THR A CA 1
ATOM 697 C C . THR A 1 86 ? -11.958 5.843 3.992 1.00 86.38 86 THR A C 1
ATOM 699 O O . THR A 1 86 ? -12.537 6.674 4.694 1.00 86.38 86 THR A O 1
ATOM 702 N N . GLY A 1 87 ? -11.485 4.702 4.494 1.00 85.56 87 GLY A N 1
ATOM 703 C CA . GLY A 1 87 ? -11.584 4.337 5.899 1.00 85.56 87 GLY A CA 1
ATOM 704 C C . GLY A 1 87 ? -10.817 5.288 6.816 1.00 85.56 87 GLY A C 1
ATOM 705 O O . GLY A 1 87 ? -11.354 5.699 7.845 1.00 85.56 87 GLY A O 1
ATOM 706 N N . LEU A 1 88 ? -9.612 5.707 6.417 1.00 89.56 88 LEU A N 1
ATOM 707 C CA . LEU A 1 88 ? -8.816 6.696 7.139 1.00 89.56 88 LEU A CA 1
ATOM 708 C C . LEU A 1 88 ? -9.533 8.047 7.193 1.00 89.56 88 LEU A C 1
ATOM 710 O O . LEU A 1 88 ? -9.695 8.591 8.280 1.00 89.56 88 LEU A O 1
ATOM 714 N N . GLY A 1 89 ? -10.032 8.552 6.063 1.00 87.06 89 GLY A N 1
ATOM 715 C CA . GLY A 1 89 ? -10.769 9.816 6.001 1.00 87.06 89 GLY A CA 1
ATOM 716 C C . GLY A 1 89 ? -12.019 9.809 6.885 1.00 87.06 89 GLY A C 1
ATOM 717 O O . GLY A 1 89 ? -12.201 10.693 7.722 1.00 87.06 89 GLY A O 1
ATOM 718 N N . LEU A 1 90 ? -12.847 8.763 6.785 1.00 85.94 90 LEU A N 1
ATOM 719 C CA . LEU A 1 90 ? -14.024 8.602 7.649 1.00 85.94 90 LEU A CA 1
ATOM 720 C C . LEU A 1 90 ? -13.645 8.419 9.126 1.00 85.94 90 LEU A C 1
ATOM 722 O O . LEU A 1 90 ? -14.363 8.881 10.015 1.00 85.94 90 LEU A O 1
ATOM 726 N N . GLY A 1 91 ? -12.531 7.737 9.396 1.00 83.50 91 GLY A N 1
ATOM 727 C CA . GLY A 1 91 ? -11.994 7.524 10.734 1.00 83.50 91 GLY A CA 1
ATOM 728 C C . GLY A 1 91 ? -11.512 8.821 11.378 1.00 83.50 91 GLY A C 1
ATOM 729 O O . GLY A 1 91 ? -11.842 9.072 12.534 1.00 83.50 91 GLY A O 1
ATOM 730 N N . LEU A 1 92 ? -10.802 9.669 10.633 1.00 84.75 92 LEU A N 1
ATOM 731 C CA . LEU A 1 92 ? -10.347 10.985 11.089 1.00 84.75 92 LEU A CA 1
ATOM 732 C C . LEU A 1 92 ? -11.531 11.899 11.418 1.00 84.75 92 LEU A C 1
ATOM 734 O O . LEU A 1 92 ? -11.574 12.458 12.510 1.00 84.75 92 LEU A O 1
ATOM 738 N N . VAL A 1 93 ? -12.551 11.949 10.552 1.00 82.75 93 VAL A N 1
ATOM 739 C CA . VAL A 1 93 ? -13.794 12.713 10.799 1.00 82.75 93 VAL A CA 1
ATOM 740 C C . VAL A 1 93 ? -14.502 12.265 12.086 1.00 82.75 93 VAL A C 1
ATOM 742 O O . VAL A 1 93 ? -15.173 13.058 12.739 1.00 82.75 93 VAL A O 1
ATOM 745 N N . ARG A 1 94 ? -14.350 10.995 12.477 1.00 81.50 94 ARG A N 1
ATOM 746 C CA . ARG A 1 94 ? -14.974 10.408 13.673 1.00 81.50 94 ARG A CA 1
ATOM 747 C C . ARG A 1 94 ? -14.029 10.297 14.876 1.00 81.50 94 ARG A C 1
ATOM 749 O O . ARG A 1 94 ? -14.388 9.614 15.834 1.00 81.50 94 ARG A O 1
ATOM 756 N N . ALA A 1 95 ? -12.830 10.890 14.821 1.00 79.88 95 ALA A N 1
ATOM 757 C CA . ALA A 1 95 ? -11.766 10.747 15.828 1.00 79.88 95 ALA A CA 1
ATOM 758 C C . ALA A 1 95 ? -11.447 9.277 16.196 1.00 79.88 95 ALA A C 1
ATOM 760 O O . ALA A 1 95 ? -11.122 8.932 17.332 1.00 79.88 95 ALA A O 1
ATOM 761 N N . ARG A 1 96 ? -11.586 8.375 15.219 1.00 81.06 96 ARG A N 1
ATOM 762 C CA . ARG A 1 96 ? -11.428 6.920 15.346 1.00 81.06 96 ARG A CA 1
ATOM 763 C C . ARG A 1 96 ? -10.713 6.348 14.120 1.00 81.06 96 ARG A C 1
ATOM 765 O O . ARG A 1 96 ? -11.220 5.439 13.468 1.00 81.06 96 ARG A O 1
ATOM 772 N N . ALA A 1 97 ? -9.525 6.873 13.814 1.00 79.88 97 ALA A N 1
ATOM 773 C CA . ALA A 1 97 ? -8.691 6.367 12.718 1.00 79.88 97 ALA A CA 1
ATOM 774 C C . ALA A 1 97 ? -8.311 4.883 12.903 1.00 79.88 97 ALA A C 1
ATOM 776 O O . ALA A 1 97 ? -8.209 4.148 11.925 1.00 79.88 97 ALA A O 1
ATOM 777 N N . GLY A 1 98 ? -8.179 4.408 14.147 1.00 87.38 98 GLY A N 1
ATOM 778 C CA . GLY A 1 98 ? -7.948 2.992 14.442 1.00 87.38 98 GLY A CA 1
ATOM 779 C C . GLY A 1 98 ? -6.734 2.435 13.691 1.00 87.38 98 GLY A C 1
ATOM 780 O O . GLY A 1 98 ? -5.666 3.035 13.716 1.00 87.38 98 GLY A O 1
ATOM 781 N N . LEU A 1 99 ? -6.915 1.302 13.007 1.00 92.31 99 LEU A N 1
ATOM 782 C CA . LEU A 1 99 ? -5.873 0.642 12.209 1.00 92.31 99 LEU A CA 1
ATOM 783 C C . LEU A 1 99 ? -5.871 1.057 10.726 1.00 92.31 99 LEU A C 1
ATOM 785 O O . LEU A 1 99 ? -5.128 0.480 9.935 1.00 92.31 99 LEU A O 1
ATOM 789 N N . TRP A 1 100 ? -6.675 2.050 10.327 1.00 93.12 100 TRP A N 1
ATOM 790 C CA . TRP A 1 100 ? -6.702 2.521 8.939 1.00 93.12 100 TRP A CA 1
ATOM 791 C C . TRP A 1 100 ? -5.358 3.058 8.425 1.00 93.12 100 TRP A C 1
ATOM 793 O O . TRP A 1 100 ? -5.042 2.758 7.274 1.00 93.12 100 TRP A O 1
ATOM 803 N N . PRO A 1 101 ? -4.525 3.766 9.220 1.00 93.88 101 PRO A N 1
ATOM 804 C CA . PRO A 1 101 ? -3.205 4.173 8.741 1.00 93.88 101 PRO A CA 1
ATOM 805 C C . PRO A 1 101 ? -2.284 2.973 8.464 1.00 93.88 101 PRO A C 1
ATOM 807 O O . PRO A 1 101 ? -1.606 2.960 7.441 1.00 93.88 101 PRO A O 1
ATOM 810 N N . ALA A 1 102 ? -2.313 1.926 9.302 1.00 94.38 102 ALA A N 1
ATOM 811 C CA . ALA A 1 102 ? -1.582 0.682 9.030 1.00 94.38 102 ALA A CA 1
ATOM 812 C C . ALA A 1 102 ? -2.082 -0.014 7.759 1.00 94.38 102 ALA A C 1
ATOM 814 O O . ALA A 1 102 ? -1.275 -0.445 6.939 1.00 94.38 102 ALA A O 1
ATOM 815 N N . ALA A 1 103 ? -3.404 -0.100 7.574 1.00 92.12 103 ALA A N 1
ATOM 816 C CA . ALA A 1 103 ? -3.989 -0.678 6.368 1.00 92.12 103 ALA A CA 1
ATOM 817 C C . ALA A 1 103 ? -3.561 0.092 5.108 1.00 92.12 103 ALA A C 1
ATOM 819 O O . ALA A 1 103 ? -3.215 -0.529 4.107 1.00 92.12 103 ALA A O 1
ATOM 820 N N . LEU A 1 104 ? -3.526 1.428 5.175 1.00 93.31 104 LEU A N 1
ATOM 821 C CA . LEU A 1 104 ? -3.073 2.273 4.073 1.00 93.31 104 LEU A CA 1
ATOM 822 C C . LEU A 1 104 ? -1.590 2.060 3.771 1.00 93.31 104 LEU A C 1
ATOM 824 O O . LEU A 1 104 ? -1.234 1.868 2.614 1.00 93.31 104 LEU A O 1
ATOM 828 N N . ALA A 1 105 ? -0.733 2.043 4.793 1.00 92.88 105 ALA A N 1
ATOM 829 C CA . ALA A 1 105 ? 0.698 1.820 4.611 1.00 92.88 105 ALA A CA 1
ATOM 830 C C . ALA A 1 105 ? 0.997 0.448 3.980 1.00 92.88 105 ALA A C 1
ATOM 832 O O . ALA A 1 105 ? 1.797 0.363 3.050 1.00 92.88 105 ALA A O 1
ATOM 833 N N . LEU A 1 106 ? 0.312 -0.612 4.426 1.00 93.31 106 LEU A N 1
ATOM 834 C CA . LEU A 1 106 ? 0.437 -1.950 3.838 1.00 93.31 106 LEU A CA 1
ATOM 835 C C . LEU A 1 106 ? -0.090 -2.001 2.398 1.00 93.31 106 LEU A C 1
ATOM 837 O O . LEU A 1 106 ? 0.551 -2.603 1.538 1.00 93.31 106 LEU A O 1
ATOM 841 N N . ALA A 1 107 ? -1.226 -1.355 2.119 1.00 91.81 107 ALA A N 1
ATOM 842 C CA . ALA A 1 107 ? -1.792 -1.296 0.775 1.00 91.81 107 ALA A CA 1
ATOM 843 C C . ALA A 1 107 ? -0.874 -0.543 -0.200 1.00 91.81 107 ALA A C 1
ATOM 845 O O . ALA A 1 107 ? -0.637 -1.032 -1.300 1.00 91.81 107 ALA A O 1
ATOM 846 N N . LEU A 1 108 ? -0.287 0.581 0.229 1.00 90.62 108 LEU A N 1
ATOM 847 C CA . LEU A 1 108 ? 0.701 1.330 -0.551 1.00 90.62 108 LEU A CA 1
ATOM 848 C C . LEU A 1 108 ? 1.976 0.516 -0.788 1.00 90.62 108 LEU A C 1
ATOM 850 O O . LEU A 1 108 ? 2.482 0.502 -1.906 1.00 90.62 108 LEU A O 1
ATOM 854 N N . ALA A 1 109 ? 2.476 -0.199 0.224 1.00 91.19 109 ALA A N 1
ATOM 855 C CA . ALA A 1 109 ? 3.647 -1.063 0.074 1.00 91.19 109 ALA A CA 1
ATOM 856 C C . ALA A 1 109 ? 3.407 -2.196 -0.940 1.00 91.19 109 ALA A C 1
ATOM 858 O O . ALA A 1 109 ? 4.273 -2.486 -1.772 1.00 91.19 109 ALA A O 1
ATOM 859 N N . ALA A 1 110 ? 2.224 -2.816 -0.880 1.00 89.06 110 ALA A N 1
ATOM 860 C CA . ALA A 1 110 ? 1.804 -3.860 -1.809 1.00 89.06 110 ALA A CA 1
ATOM 861 C C . ALA A 1 110 ? 1.590 -3.312 -3.226 1.00 89.06 110 ALA A C 1
ATOM 863 O O . ALA A 1 110 ? 2.045 -3.925 -4.190 1.00 89.06 110 ALA A O 1
ATOM 864 N N . PHE A 1 111 ? 0.952 -2.146 -3.351 1.00 88.62 111 PHE A N 1
ATOM 865 C CA . PHE A 1 111 ? 0.738 -1.479 -4.633 1.00 88.62 111 PHE A CA 1
ATOM 866 C C . PHE A 1 111 ? 2.060 -1.097 -5.281 1.00 88.62 111 PHE A C 1
ATOM 868 O O . PHE A 1 111 ? 2.271 -1.402 -6.448 1.00 88.62 111 PHE A O 1
ATOM 875 N N . TRP A 1 112 ? 2.987 -0.519 -4.516 1.00 87.69 112 TRP A N 1
ATOM 876 C CA . TRP A 1 112 ? 4.327 -0.212 -5.000 1.00 87.69 112 TRP A CA 1
ATOM 877 C C . TRP A 1 112 ? 5.033 -1.465 -5.517 1.00 87.69 112 TRP A C 1
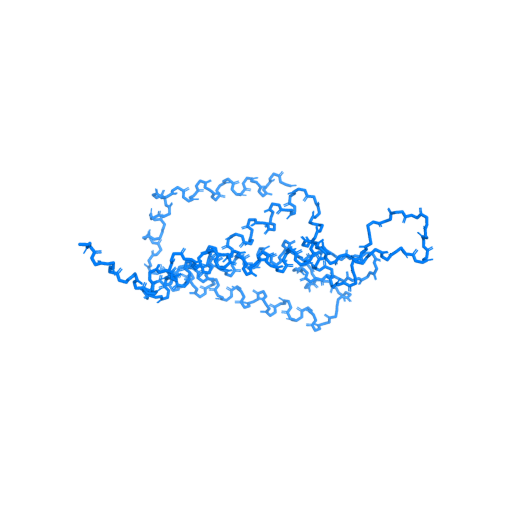ATOM 879 O O . TRP A 1 112 ? 5.544 -1.459 -6.633 1.00 87.69 112 TRP A O 1
ATOM 889 N N . TYR A 1 113 ? 5.008 -2.564 -4.756 1.00 86.38 113 TYR A N 1
ATOM 890 C CA . TYR A 1 113 ? 5.606 -3.833 -5.181 1.00 86.38 113 TYR A CA 1
ATOM 891 C C . TYR A 1 113 ? 4.992 -4.368 -6.485 1.00 86.38 113 TYR A C 1
ATOM 893 O O . TYR A 1 113 ? 5.721 -4.794 -7.379 1.00 86.38 113 TYR A O 1
ATOM 901 N N . ALA A 1 114 ? 3.663 -4.317 -6.613 1.00 83.69 114 ALA A N 1
ATOM 902 C CA . ALA A 1 114 ? 2.965 -4.764 -7.815 1.00 83.69 114 ALA A CA 1
ATOM 903 C C . ALA A 1 114 ? 3.235 -3.843 -9.018 1.00 83.69 114 ALA A C 1
ATOM 905 O O . ALA A 1 114 ? 3.479 -4.320 -10.122 1.00 83.69 114 ALA A O 1
ATOM 906 N N . ALA A 1 115 ? 3.263 -2.527 -8.812 1.00 80.94 115 ALA A N 1
ATOM 907 C CA . ALA A 1 115 ? 3.407 -1.534 -9.873 1.00 80.94 115 ALA A CA 1
ATOM 908 C C . ALA A 1 115 ? 4.848 -1.360 -10.379 1.00 80.94 115 ALA A C 1
ATOM 910 O O . ALA A 1 115 ? 5.045 -0.812 -11.459 1.00 80.94 115 ALA A O 1
ATOM 911 N N . THR A 1 116 ? 5.865 -1.809 -9.635 1.00 79.81 116 THR A N 1
ATOM 912 C CA . THR A 1 116 ? 7.276 -1.549 -9.976 1.00 79.81 116 THR A CA 1
ATOM 913 C C . THR A 1 116 ? 7.964 -2.764 -10.604 1.00 79.81 116 THR A C 1
ATOM 915 O O . THR A 1 116 ? 8.254 -3.731 -9.891 1.00 79.81 116 THR A O 1
ATOM 918 N N . PRO A 1 117 ? 8.232 -2.745 -11.928 1.00 68.25 117 PRO A N 1
ATOM 919 C CA . PRO A 1 117 ? 8.848 -3.878 -12.603 1.00 68.25 117 PRO A CA 1
ATOM 920 C C . PRO A 1 117 ? 10.209 -4.231 -12.007 1.00 68.25 117 PRO A C 1
ATOM 922 O O . PRO A 1 117 ? 10.889 -3.394 -11.404 1.00 68.25 117 PRO A O 1
ATOM 925 N N . GLY A 1 118 ? 10.580 -5.503 -12.169 1.00 67.56 118 GLY A N 1
ATOM 926 C CA . GLY A 1 118 ? 11.941 -5.951 -11.901 1.00 67.56 118 GLY A CA 1
ATOM 927 C C . GLY A 1 118 ? 12.945 -5.300 -12.859 1.00 67.56 118 GLY A C 1
ATOM 928 O O . GLY A 1 118 ? 12.536 -4.626 -13.806 1.00 67.56 118 GLY A O 1
ATOM 929 N N . PRO A 1 119 ? 14.248 -5.503 -12.617 1.00 68.00 119 PRO A N 1
ATOM 930 C CA . PRO A 1 119 ? 15.281 -4.973 -13.489 1.00 68.00 119 PRO A CA 1
ATOM 931 C C . PRO A 1 119 ? 15.096 -5.471 -14.926 1.00 68.00 119 PRO A C 1
ATOM 933 O O . PRO A 1 119 ? 14.779 -6.644 -15.145 1.00 68.00 119 PRO A O 1
ATOM 936 N N . THR A 1 120 ? 15.284 -4.581 -15.892 1.00 67.19 120 THR A N 1
ATOM 937 C CA . THR A 1 120 ? 15.143 -4.865 -17.325 1.00 67.19 120 THR A CA 1
ATOM 938 C C . THR A 1 120 ? 16.506 -5.111 -17.977 1.00 67.19 120 THR A C 1
ATOM 940 O O . THR A 1 120 ? 17.563 -4.791 -17.427 1.00 67.19 120 THR A O 1
ATOM 943 N N . VAL A 1 121 ? 16.492 -5.752 -19.150 1.00 60.38 121 VAL A N 1
ATOM 944 C CA . VAL A 1 121 ? 17.702 -6.188 -19.878 1.00 60.38 121 VAL A CA 1
ATOM 945 C C . VAL A 1 121 ? 18.591 -5.035 -20.360 1.00 60.38 121 VAL A C 1
ATOM 947 O O . VAL A 1 121 ? 19.777 -5.239 -20.594 1.00 60.38 121 VAL A O 1
ATOM 950 N N . ASP A 1 122 ? 18.037 -3.830 -20.459 1.00 63.38 122 ASP A N 1
ATOM 951 C CA . ASP A 1 122 ? 18.718 -2.570 -20.786 1.00 63.38 122 ASP A CA 1
ATOM 952 C C . ASP A 1 122 ? 19.477 -1.955 -19.591 1.00 63.38 122 ASP A C 1
ATOM 954 O O . ASP A 1 122 ? 20.087 -0.895 -19.714 1.00 63.38 122 ASP A O 1
ATOM 958 N N . GLY A 1 123 ? 19.468 -2.618 -18.430 1.00 62.84 123 GLY A N 1
ATOM 959 C CA . GLY A 1 123 ? 20.203 -2.188 -17.242 1.00 62.84 123 GLY A CA 1
ATOM 960 C C . GLY A 1 123 ? 19.430 -1.240 -16.326 1.00 62.84 123 GLY A C 1
ATOM 961 O O . GLY A 1 123 ? 19.993 -0.776 -15.334 1.00 62.84 123 GLY A O 1
ATOM 962 N N . TRP A 1 124 ? 18.148 -0.968 -16.585 1.00 69.62 124 TRP A N 1
ATOM 963 C CA . TRP A 1 124 ? 17.326 -0.253 -15.612 1.00 69.62 124 TRP A CA 1
ATOM 964 C C . TRP A 1 124 ? 17.026 -1.153 -14.407 1.00 69.62 124 TRP A C 1
ATOM 966 O O . TRP A 1 124 ? 16.433 -2.220 -14.529 1.00 69.62 124 TRP A O 1
ATOM 976 N N . HIS A 1 125 ? 17.438 -0.713 -13.214 1.00 69.50 125 HIS A N 1
ATOM 977 C CA . HIS A 1 125 ? 17.323 -1.494 -11.974 1.00 69.50 125 HIS A CA 1
ATOM 978 C C . HIS A 1 125 ? 15.885 -1.655 -11.469 1.00 69.50 125 HIS A C 1
ATOM 980 O O . HIS A 1 125 ? 15.610 -2.525 -10.645 1.00 69.50 125 HIS A O 1
ATOM 986 N N . GLY A 1 126 ? 14.960 -0.830 -11.955 1.00 74.06 126 GLY A N 1
ATOM 987 C CA . GLY A 1 126 ? 13.606 -0.765 -11.432 1.00 74.06 126 GLY A CA 1
ATOM 988 C C . GLY A 1 126 ? 13.453 0.191 -10.253 1.00 74.06 126 GLY A C 1
ATOM 989 O O . GLY A 1 126 ? 14.394 0.846 -9.805 1.00 74.06 126 GLY A O 1
ATOM 990 N N . LEU A 1 127 ? 12.228 0.262 -9.733 1.00 79.69 127 LEU A N 1
ATOM 991 C CA . LEU A 1 127 ? 11.887 0.996 -8.506 1.00 79.69 127 LEU A CA 1
ATOM 992 C C . LEU A 1 127 ? 11.378 0.064 -7.393 1.00 79.69 127 LEU A C 1
ATOM 994 O O . LEU A 1 127 ? 10.901 0.523 -6.358 1.00 79.69 127 LEU A O 1
ATOM 998 N N . GLY A 1 128 ? 11.451 -1.253 -7.597 1.00 84.81 128 GLY A N 1
ATOM 999 C CA . GLY A 1 128 ? 10.914 -2.231 -6.657 1.00 84.81 128 GLY A CA 1
ATOM 1000 C C . GLY A 1 128 ? 11.761 -2.409 -5.400 1.00 84.81 128 GLY A C 1
ATOM 1001 O O . GLY A 1 128 ? 12.948 -2.097 -5.365 1.00 84.81 128 GLY A O 1
ATOM 1002 N N . TRP A 1 129 ? 11.167 -3.003 -4.362 1.00 87.19 129 TRP A N 1
ATOM 1003 C CA . TRP A 1 129 ? 11.844 -3.244 -3.077 1.00 87.19 129 TRP A CA 1
ATOM 1004 C C . TRP A 1 129 ? 13.137 -4.064 -3.201 1.00 87.19 129 TRP A C 1
ATOM 1006 O O . TRP A 1 129 ? 14.057 -3.894 -2.407 1.00 87.19 129 TRP A O 1
ATOM 1016 N N . ARG A 1 130 ? 13.236 -4.914 -4.232 1.00 85.56 130 ARG A N 1
ATOM 1017 C CA . ARG A 1 130 ? 14.421 -5.737 -4.525 1.00 85.56 130 ARG A CA 1
ATOM 1018 C C . ARG A 1 130 ? 15.672 -4.893 -4.809 1.00 85.56 130 ARG A C 1
ATOM 1020 O O . ARG A 1 130 ? 16.775 -5.331 -4.503 1.00 85.56 130 ARG A O 1
ATOM 1027 N N . VAL A 1 131 ? 15.495 -3.669 -5.313 1.00 87.75 131 VAL A N 1
ATOM 1028 C CA . VAL A 1 131 ? 16.582 -2.743 -5.674 1.00 87.75 131 VAL A CA 1
ATOM 1029 C C . VAL A 1 131 ? 17.385 -2.284 -4.461 1.00 87.75 131 VAL A C 1
ATOM 1031 O O . VAL A 1 131 ? 18.562 -1.966 -4.588 1.00 87.75 131 VAL A O 1
ATOM 1034 N N . ILE A 1 132 ? 16.800 -2.315 -3.260 1.00 89.56 132 ILE A N 1
ATOM 1035 C CA . ILE A 1 132 ? 17.506 -1.983 -2.012 1.00 89.56 132 ILE A CA 1
ATOM 1036 C C . ILE A 1 132 ? 18.791 -2.820 -1.862 1.00 89.56 132 ILE A C 1
ATOM 1038 O O . ILE A 1 132 ? 19.824 -2.317 -1.402 1.00 89.56 132 ILE A O 1
ATOM 1042 N N . LEU A 1 133 ? 18.728 -4.084 -2.288 1.00 90.62 133 LEU A N 1
ATOM 1043 C CA . LEU A 1 133 ? 19.815 -5.055 -2.188 1.00 90.62 133 LEU A CA 1
ATOM 1044 C C . LEU A 1 133 ? 20.663 -5.151 -3.466 1.00 90.62 133 LEU A C 1
ATOM 1046 O O . LEU A 1 133 ? 21.648 -5.884 -3.474 1.00 90.62 133 LEU A O 1
ATOM 1050 N N . ASP A 1 134 ? 20.320 -4.416 -4.525 1.00 87.38 134 ASP A N 1
ATOM 1051 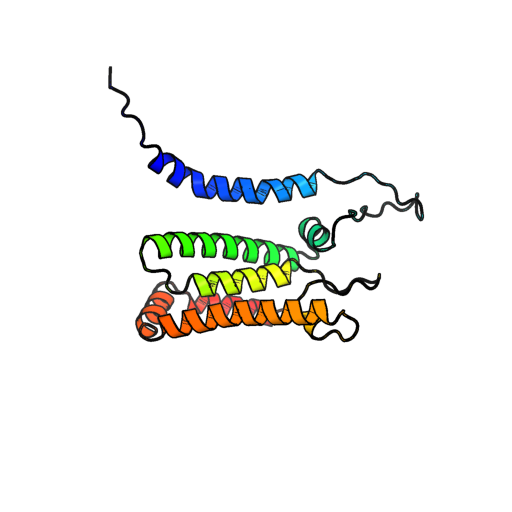C CA . ASP A 1 134 ? 21.089 -4.417 -5.768 1.00 87.38 134 ASP A CA 1
ATOM 1052 C C . ASP A 1 134 ? 22.314 -3.502 -5.637 1.00 87.38 134 ASP A C 1
ATOM 1054 O O . ASP A 1 134 ? 22.199 -2.284 -5.498 1.00 87.38 134 ASP A O 1
ATOM 1058 N N . ALA A 1 135 ? 23.510 -4.092 -5.683 1.00 88.19 135 ALA A N 1
ATOM 1059 C CA . ALA A 1 135 ? 24.770 -3.358 -5.594 1.00 88.19 135 ALA A CA 1
ATOM 1060 C C . ALA A 1 135 ? 25.046 -2.473 -6.821 1.00 88.19 135 ALA A C 1
ATOM 1062 O O . ALA A 1 135 ? 25.843 -1.543 -6.721 1.00 88.19 135 ALA A O 1
ATOM 1063 N N . LYS A 1 136 ? 24.406 -2.754 -7.962 1.00 85.62 136 LYS A N 1
ATOM 1064 C CA . LYS A 1 136 ? 24.567 -1.980 -9.198 1.00 85.62 136 LYS A CA 1
ATOM 1065 C C . LYS A 1 136 ? 23.678 -0.732 -9.228 1.00 85.62 136 LYS A C 1
ATOM 1067 O O . LYS A 1 136 ? 23.976 0.204 -9.963 1.00 85.62 136 LYS A O 1
ATOM 1072 N N . ALA A 1 137 ? 22.626 -0.692 -8.408 1.00 85.25 137 ALA A N 1
ATOM 1073 C CA . ALA A 1 137 ? 21.749 0.464 -8.307 1.00 85.25 137 ALA A CA 1
ATOM 1074 C C . ALA A 1 137 ? 22.439 1.643 -7.605 1.00 85.25 137 ALA A C 1
ATOM 1076 O O . ALA A 1 137 ? 23.236 1.470 -6.676 1.00 85.25 137 ALA A O 1
ATOM 1077 N N . SER A 1 138 ? 22.090 2.865 -8.014 1.00 87.94 138 SER A N 1
ATOM 1078 C CA . SER A 1 138 ? 22.652 4.074 -7.413 1.00 87.94 138 SER A CA 1
ATOM 1079 C C . SER A 1 138 ? 22.351 4.150 -5.911 1.00 87.94 138 SER A C 1
ATOM 1081 O O . SER A 1 138 ? 21.260 3.811 -5.441 1.00 87.94 138 SER A O 1
ATOM 1083 N N . LEU A 1 139 ? 23.329 4.621 -5.130 1.00 89.44 139 LEU A N 1
ATOM 1084 C CA . LEU A 1 139 ? 23.198 4.720 -3.673 1.00 89.44 139 LEU A CA 1
ATOM 1085 C C . LEU A 1 139 ? 22.010 5.604 -3.262 1.00 89.44 139 LEU A C 1
ATOM 1087 O O . LEU A 1 139 ? 21.287 5.262 -2.330 1.00 89.44 139 LEU A O 1
ATOM 1091 N N . SER A 1 140 ? 21.776 6.707 -3.978 1.00 88.19 140 SER A N 1
ATOM 1092 C CA . SER A 1 140 ? 20.651 7.613 -3.726 1.00 88.19 140 SER A CA 1
ATOM 1093 C C . SER A 1 140 ? 19.296 6.915 -3.872 1.00 88.19 140 SER A C 1
ATOM 1095 O O . SER A 1 140 ? 18.440 7.073 -3.002 1.00 88.19 140 SER A O 1
ATOM 1097 N N . LEU A 1 141 ? 19.115 6.089 -4.909 1.00 84.69 141 LEU A N 1
ATOM 1098 C CA . LEU A 1 141 ? 17.896 5.302 -5.108 1.00 84.69 141 LEU A CA 1
ATOM 1099 C C . LEU A 1 141 ? 17.689 4.298 -3.970 1.00 84.69 141 LEU A C 1
ATOM 1101 O O . LEU A 1 141 ? 16.597 4.201 -3.411 1.00 84.69 141 LEU A O 1
ATOM 1105 N N . ARG A 1 142 ? 18.749 3.582 -3.584 1.00 91.00 142 ARG A N 1
ATOM 1106 C CA . ARG A 1 142 ? 18.697 2.601 -2.492 1.00 91.00 142 ARG A CA 1
ATOM 1107 C C . ARG A 1 142 ? 18.327 3.259 -1.163 1.00 91.00 142 ARG A C 1
ATOM 1109 O O . ARG A 1 142 ? 17.446 2.760 -0.469 1.00 91.00 142 ARG A O 1
ATOM 1116 N N . ILE A 1 143 ? 18.941 4.401 -0.839 1.00 92.50 143 ILE A N 1
ATOM 1117 C CA . ILE A 1 143 ? 18.625 5.184 0.367 1.00 92.50 143 ILE A CA 1
ATOM 1118 C C . ILE A 1 143 ? 17.166 5.652 0.343 1.00 92.50 143 ILE A C 1
ATOM 1120 O O . ILE A 1 143 ? 16.471 5.506 1.348 1.00 92.50 143 ILE A O 1
ATOM 1124 N N . ALA A 1 144 ? 16.677 6.164 -0.790 1.00 88.81 144 ALA A N 1
ATOM 1125 C CA . ALA A 1 144 ? 15.290 6.607 -0.919 1.00 88.81 144 ALA A CA 1
ATOM 1126 C C . ALA A 1 144 ? 14.292 5.455 -0.697 1.00 88.81 144 ALA A C 1
ATOM 1128 O O . ALA A 1 144 ? 13.326 5.615 0.050 1.00 88.81 144 ALA A O 1
ATOM 1129 N N . LEU A 1 145 ? 14.548 4.278 -1.280 1.00 89.25 145 LEU A N 1
ATOM 1130 C CA . LEU A 1 145 ? 13.703 3.092 -1.104 1.00 89.25 145 LEU A CA 1
ATOM 1131 C C . LEU A 1 145 ? 13.725 2.566 0.337 1.00 89.25 145 LEU A C 1
ATOM 1133 O O . LEU A 1 145 ? 12.671 2.222 0.871 1.00 89.25 145 LEU A O 1
ATOM 1137 N N . VAL A 1 146 ? 14.893 2.548 0.990 1.00 94.62 146 VAL A N 1
ATOM 1138 C CA . VAL A 1 146 ? 15.002 2.210 2.420 1.00 94.62 146 VAL A CA 1
ATOM 1139 C C . VAL A 1 146 ? 14.219 3.209 3.267 1.00 94.62 146 VAL A C 1
ATOM 1141 O O . VAL A 1 146 ? 13.442 2.799 4.125 1.00 94.62 146 VAL A O 1
ATOM 1144 N N . GLY A 1 147 ? 14.365 4.508 3.002 1.00 93.88 147 GLY A N 1
ATOM 1145 C CA . GLY A 1 147 ? 13.619 5.559 3.693 1.00 93.88 147 GLY A CA 1
ATOM 1146 C C . GLY A 1 147 ? 12.105 5.386 3.554 1.00 93.88 147 GLY A C 1
ATOM 1147 O O . GLY A 1 147 ? 11.388 5.435 4.553 1.00 93.88 147 GLY A O 1
ATOM 1148 N N . ALA A 1 148 ? 11.618 5.099 2.344 1.00 90.00 148 ALA A N 1
ATOM 1149 C CA . ALA A 1 148 ? 10.205 4.818 2.096 1.00 90.00 148 ALA A CA 1
ATOM 1150 C C . ALA A 1 148 ? 9.723 3.563 2.847 1.00 90.00 148 ALA A C 1
ATOM 1152 O O . ALA A 1 148 ? 8.686 3.603 3.512 1.00 90.00 148 ALA A O 1
ATOM 1153 N N . ALA A 1 149 ? 10.489 2.469 2.801 1.00 91.94 149 ALA A N 1
ATOM 1154 C CA . ALA A 1 149 ? 10.158 1.227 3.499 1.00 91.94 149 ALA A CA 1
ATOM 1155 C C . ALA A 1 149 ? 10.115 1.416 5.026 1.00 91.94 149 ALA A C 1
ATOM 1157 O O . ALA A 1 149 ? 9.185 0.942 5.686 1.00 91.94 149 ALA A O 1
ATOM 1158 N N . LEU A 1 150 ? 11.078 2.151 5.590 1.00 95.56 150 LEU A N 1
ATOM 1159 C CA . LEU A 1 150 ? 11.108 2.497 7.011 1.00 95.56 150 LEU A CA 1
ATOM 1160 C C . LEU A 1 150 ? 9.938 3.406 7.397 1.00 95.56 150 LEU A C 1
ATOM 1162 O O . LEU A 1 150 ? 9.295 3.153 8.412 1.00 95.56 150 LEU A O 1
ATOM 1166 N N . GLY A 1 151 ? 9.612 4.410 6.580 1.00 94.06 151 GLY A N 1
ATOM 1167 C CA . GLY A 1 151 ? 8.467 5.294 6.808 1.00 94.06 151 GLY A CA 1
ATOM 1168 C C . GLY A 1 151 ? 7.140 4.532 6.852 1.00 94.06 151 GLY A C 1
ATOM 1169 O O . GLY A 1 151 ? 6.370 4.680 7.802 1.00 94.06 151 GLY A O 1
ATOM 1170 N N . LEU A 1 152 ? 6.896 3.650 5.877 1.00 92.88 152 LEU A N 1
ATOM 1171 C CA . LEU A 1 152 ? 5.704 2.795 5.859 1.00 92.88 152 LEU A CA 1
ATOM 1172 C C . LEU A 1 152 ? 5.673 1.849 7.069 1.00 92.88 152 LEU A C 1
ATOM 1174 O O . LEU A 1 152 ? 4.637 1.714 7.722 1.00 92.88 152 LEU A O 1
ATOM 1178 N N . SER A 1 153 ? 6.815 1.254 7.423 1.00 95.06 153 SER A N 1
ATOM 1179 C CA . SER A 1 153 ? 6.940 0.369 8.589 1.00 95.06 153 SER A CA 1
ATOM 1180 C C . SER A 1 153 ? 6.665 1.104 9.904 1.00 95.06 153 SER A C 1
ATOM 1182 O O . SER A 1 153 ? 5.968 0.576 10.771 1.00 95.06 153 SER A O 1
ATOM 1184 N N . ALA A 1 154 ? 7.144 2.342 10.042 1.00 96.31 154 ALA A N 1
ATOM 1185 C CA . ALA A 1 154 ? 6.895 3.183 11.208 1.00 96.31 154 ALA A CA 1
ATOM 1186 C C . ALA A 1 154 ? 5.404 3.524 11.356 1.00 96.31 154 ALA A C 1
ATOM 1188 O O . ALA A 1 154 ? 4.875 3.451 12.464 1.00 96.31 154 ALA A O 1
ATOM 1189 N N . ILE A 1 155 ? 4.700 3.817 10.253 1.00 94.50 155 ILE A N 1
ATOM 1190 C CA . ILE A 1 155 ? 3.246 4.058 10.268 1.00 94.50 155 ILE A CA 1
ATOM 1191 C C . ILE A 1 155 ? 2.494 2.812 10.752 1.00 94.50 155 ILE A C 1
ATOM 1193 O O . ILE A 1 155 ? 1.590 2.921 11.589 1.00 94.50 155 ILE A O 1
ATOM 1197 N N . VAL A 1 156 ? 2.869 1.625 10.262 1.00 96.00 156 VAL A N 1
ATOM 1198 C CA . VAL A 1 156 ? 2.279 0.354 10.709 1.00 96.00 156 VAL A CA 1
ATOM 1199 C C . VAL A 1 156 ? 2.540 0.141 12.199 1.00 96.00 156 VAL A C 1
ATOM 1201 O O . VAL A 1 156 ? 1.592 -0.060 12.958 1.00 96.00 156 VAL A O 1
ATOM 1204 N N . ALA A 1 157 ? 3.799 0.241 12.632 1.00 96.31 157 ALA A N 1
ATOM 1205 C CA . ALA A 1 157 ? 4.192 0.032 14.021 1.00 96.31 157 ALA A CA 1
ATOM 1206 C C . ALA A 1 157 ? 3.473 1.003 14.968 1.00 96.31 157 ALA A C 1
ATOM 1208 O O . ALA A 1 157 ? 2.841 0.565 15.927 1.00 96.31 157 ALA A O 1
ATOM 1209 N N . ALA A 1 158 ? 3.481 2.303 14.665 1.00 94.06 158 ALA A N 1
ATOM 1210 C CA . ALA A 1 158 ? 2.802 3.318 15.466 1.00 94.06 158 ALA A CA 1
ATOM 1211 C C . ALA A 1 158 ? 1.295 3.045 15.578 1.00 94.06 158 ALA A C 1
ATOM 1213 O O . ALA A 1 158 ? 0.734 3.082 16.673 1.00 94.06 158 ALA A O 1
ATOM 1214 N N . SER A 1 159 ? 0.638 2.697 14.468 1.00 93.75 159 SER A N 1
ATOM 1215 C CA . SER A 1 159 ? -0.793 2.365 14.464 1.00 93.75 159 SER A CA 1
ATOM 1216 C C . SER A 1 159 ? -1.108 1.143 15.331 1.00 93.75 159 SER A C 1
ATOM 1218 O O . SER A 1 159 ? -2.108 1.131 16.050 1.00 93.75 159 SER A O 1
ATOM 1220 N N . VAL A 1 160 ? -0.253 0.115 15.285 1.00 93.56 160 VAL A N 1
ATOM 1221 C CA . VAL A 1 160 ? -0.397 -1.097 16.102 1.00 93.56 160 VAL A CA 1
ATOM 1222 C C . VAL A 1 160 ? -0.173 -0.788 17.581 1.00 93.56 160 VAL A C 1
ATOM 1224 O O . VAL A 1 160 ? -0.982 -1.209 18.406 1.00 93.56 160 VAL A O 1
ATOM 1227 N N . VAL A 1 161 ? 0.863 -0.014 17.921 1.00 95.44 161 VAL A N 1
ATOM 1228 C CA . VAL A 1 161 ? 1.154 0.419 19.299 1.00 95.44 161 VAL A CA 1
ATOM 1229 C C . VAL A 1 161 ? -0.022 1.207 19.879 1.00 95.44 161 VAL A C 1
ATOM 1231 O O . VAL A 1 161 ? -0.486 0.901 20.976 1.00 95.44 161 VAL A O 1
ATOM 1234 N N . VAL A 1 162 ? -0.578 2.159 19.124 1.00 92.50 162 VAL A N 1
ATOM 1235 C CA . VAL A 1 162 ? -1.748 2.950 19.544 1.00 92.50 162 VAL A CA 1
ATOM 1236 C C . VAL A 1 162 ? -2.993 2.074 19.733 1.00 92.50 162 VAL A C 1
ATOM 1238 O O . VAL A 1 162 ? -3.776 2.291 20.658 1.00 92.50 162 VAL A O 1
ATOM 1241 N N . ALA A 1 163 ? -3.189 1.058 18.889 1.00 91.00 163 ALA A N 1
ATOM 1242 C CA . ALA A 1 163 ? -4.317 0.133 18.999 1.00 91.00 163 ALA A CA 1
ATOM 1243 C C . ALA A 1 163 ? -4.124 -0.962 20.069 1.00 91.00 163 ALA A C 1
ATOM 1245 O O . ALA A 1 163 ? -5.092 -1.633 20.440 1.00 91.00 163 ALA A O 1
ATOM 1246 N N . TRP A 1 164 ? -2.905 -1.146 20.587 1.00 92.56 164 TRP A N 1
ATOM 1247 C CA . TRP A 1 164 ? -2.526 -2.249 21.475 1.00 92.56 164 TRP A CA 1
ATOM 1248 C C . TRP A 1 164 ? -3.379 -2.399 22.747 1.00 92.56 164 TRP A C 1
ATOM 1250 O O . TRP A 1 164 ? -3.745 -3.536 23.089 1.00 92.56 164 TRP A O 1
ATOM 1260 N N . PRO A 1 165 ? -3.778 -1.311 23.444 1.00 94.06 165 PRO A N 1
ATOM 1261 C CA . PRO A 1 165 ? -4.657 -1.418 24.609 1.00 94.06 165 PRO A CA 1
ATOM 1262 C C . PRO A 1 165 ? -6.015 -2.048 24.272 1.00 94.06 165 PRO A C 1
ATOM 1264 O O . PRO A 1 165 ? -6.612 -2.724 25.105 1.00 94.06 165 PRO A O 1
ATOM 1267 N N . ARG A 1 166 ? -6.479 -1.891 23.025 1.00 91.62 166 ARG A N 1
ATOM 1268 C CA . ARG A 1 166 ? -7.762 -2.406 22.521 1.00 91.62 166 ARG A CA 1
ATOM 1269 C C . ARG A 1 166 ? -7.614 -3.696 21.710 1.00 91.62 166 ARG A C 1
ATOM 1271 O O . ARG A 1 166 ? -8.541 -4.095 21.010 1.00 91.62 166 ARG A O 1
ATOM 1278 N N . ARG A 1 167 ? -6.471 -4.388 21.797 1.00 92.06 167 ARG A N 1
ATOM 1279 C CA . ARG A 1 167 ? -6.193 -5.583 20.976 1.00 92.06 167 ARG A CA 1
ATOM 1280 C C . ARG A 1 167 ? -7.255 -6.679 21.100 1.00 92.06 167 ARG A C 1
ATOM 1282 O O . ARG A 1 167 ? -7.593 -7.295 20.097 1.00 92.06 167 ARG A O 1
ATOM 1289 N N . ARG A 1 168 ? -7.814 -6.900 22.298 1.00 92.06 168 ARG A N 1
ATOM 1290 C CA . ARG A 1 168 ? -8.871 -7.909 22.514 1.00 92.06 168 ARG A CA 1
ATOM 1291 C C . ARG A 1 168 ? -10.130 -7.570 21.718 1.00 92.06 168 ARG A C 1
ATOM 1293 O O . ARG A 1 168 ? -10.571 -8.381 20.916 1.00 92.06 168 ARG A O 1
ATOM 1300 N N . GLU A 1 169 ? -10.608 -6.334 21.842 1.00 90.62 169 GLU A N 1
ATOM 1301 C CA . GLU A 1 169 ? -11.758 -5.807 21.096 1.00 90.62 169 GLU A CA 1
ATOM 1302 C C . GLU A 1 169 ? -11.542 -5.892 19.574 1.00 90.62 169 GLU A C 1
ATOM 1304 O O . GLU A 1 169 ? -12.444 -6.272 18.827 1.00 90.62 169 GLU A O 1
ATOM 1309 N N . VAL A 1 170 ? -10.335 -5.565 19.097 1.00 87.38 170 VAL A N 1
ATOM 1310 C CA . VAL A 1 170 ? -9.975 -5.670 17.673 1.00 87.38 170 VAL A CA 1
ATOM 1311 C C . VAL A 1 170 ? -10.022 -7.125 17.195 1.00 87.38 170 VAL A C 1
ATOM 1313 O O . VAL A 1 170 ? -10.614 -7.403 16.151 1.00 87.38 170 VAL A O 1
ATOM 1316 N N . VAL A 1 171 ? -9.445 -8.057 17.958 1.00 89.69 171 VAL A N 1
ATOM 1317 C CA . VAL A 1 171 ? -9.426 -9.490 17.620 1.00 89.69 171 VAL A CA 1
ATOM 1318 C C . VAL A 1 171 ? -10.833 -10.083 17.642 1.00 89.69 171 VAL A C 1
ATOM 1320 O O . VAL A 1 171 ? -11.205 -10.801 16.716 1.00 89.69 171 VAL A O 1
ATOM 1323 N N . GLU A 1 172 ? -11.640 -9.766 18.653 1.00 92.12 172 GLU A N 1
ATOM 1324 C CA . GLU A 1 172 ? -13.023 -10.239 18.771 1.00 92.12 172 GLU A CA 1
ATOM 1325 C C . GLU A 1 172 ? -13.889 -9.741 17.613 1.00 92.12 172 GLU A C 1
ATOM 1327 O O . GLU A 1 172 ? -14.568 -10.537 16.960 1.00 92.12 172 GLU A O 1
ATOM 1332 N N . ARG A 1 173 ? -13.792 -8.450 17.266 1.00 88.31 173 ARG A N 1
ATOM 1333 C CA . ARG A 1 173 ? -14.452 -7.903 16.070 1.00 88.31 173 ARG A CA 1
ATOM 1334 C C . ARG A 1 173 ? -13.983 -8.586 14.792 1.00 88.31 173 ARG A C 1
ATOM 1336 O O . ARG A 1 173 ? -14.798 -8.848 13.909 1.00 88.31 173 ARG A O 1
ATOM 1343 N N . GLY A 1 174 ? -12.686 -8.867 14.680 1.00 86.44 174 GLY A N 1
ATOM 1344 C CA . GLY A 1 174 ? -12.122 -9.571 13.534 1.00 86.44 174 GLY A CA 1
ATOM 1345 C C . GLY A 1 174 ? -12.667 -10.992 13.400 1.00 86.44 174 GLY A C 1
ATOM 1346 O O . GLY A 1 174 ? -13.058 -11.396 12.305 1.00 86.44 174 GLY A O 1
ATOM 1347 N N . ARG A 1 175 ? -12.770 -11.728 14.513 1.00 89.38 175 ARG A N 1
ATOM 1348 C CA . ARG A 1 175 ? -13.373 -13.070 14.559 1.00 89.38 175 ARG A CA 1
ATOM 1349 C C . ARG A 1 175 ? -14.846 -13.043 14.169 1.00 89.38 175 ARG A C 1
ATOM 1351 O O . ARG A 1 175 ? -15.241 -13.816 13.302 1.00 89.38 175 ARG A O 1
ATOM 1358 N N . ALA A 1 176 ? -15.627 -12.116 14.727 1.00 91.56 176 ALA A N 1
ATOM 1359 C CA . ALA A 1 176 ? -17.042 -11.953 14.386 1.00 91.56 176 ALA A CA 1
ATOM 1360 C C . ALA A 1 176 ? -17.256 -11.677 12.885 1.00 91.56 176 ALA A C 1
ATOM 1362 O O . ALA A 1 176 ? -18.239 -12.120 12.299 1.00 91.56 176 ALA A O 1
ATOM 1363 N N . ARG A 1 177 ? -16.301 -10.993 12.243 1.00 87.56 177 ARG A N 1
ATOM 1364 C CA . ARG A 1 177 ? -16.299 -10.701 10.800 1.00 87.56 177 ARG A CA 1
ATOM 1365 C C . ARG A 1 177 ? -15.584 -11.752 9.944 1.00 87.56 177 ARG A C 1
ATOM 1367 O O . ARG A 1 177 ? -15.374 -11.516 8.760 1.00 87.56 177 ARG A O 1
ATOM 1374 N N . ARG A 1 178 ? -15.186 -12.891 10.524 1.00 89.44 178 ARG A N 1
ATOM 1375 C CA . ARG A 1 178 ? -14.458 -13.987 9.856 1.00 89.44 178 ARG A CA 1
ATOM 1376 C C . ARG A 1 178 ? -13.134 -13.574 9.189 1.00 89.44 178 ARG A C 1
ATOM 1378 O O . ARG A 1 178 ? -12.634 -14.292 8.327 1.00 89.44 178 ARG A O 1
ATOM 1385 N N . ILE A 1 179 ? -12.499 -12.488 9.639 1.00 86.44 179 ILE A N 1
ATOM 1386 C CA . ILE A 1 179 ? -11.191 -12.039 9.125 1.00 86.44 179 ILE A CA 1
ATOM 1387 C C . ILE A 1 179 ? -10.111 -13.138 9.195 1.00 86.44 179 ILE A C 1
ATOM 1389 O O . ILE A 1 179 ? -9.377 -13.278 8.220 1.00 86.44 179 ILE A O 1
ATOM 1393 N N . PRO A 1 180 ? -10.013 -13.972 10.256 1.00 86.06 180 PRO A N 1
ATOM 1394 C CA . PRO A 1 180 ? -9.005 -15.033 10.301 1.00 86.06 180 PRO A CA 1
ATOM 1395 C C . PRO A 1 180 ? -9.087 -16.012 9.125 1.00 86.06 180 PRO A C 1
ATOM 1397 O O . PRO A 1 180 ? -8.056 -16.429 8.615 1.00 86.06 180 PRO A O 1
ATOM 1400 N N . SER A 1 181 ? -10.295 -16.332 8.648 1.00 78.75 181 SER A N 1
ATOM 1401 C CA . SER A 1 181 ? -10.462 -17.221 7.491 1.00 78.75 181 SER A CA 1
ATOM 1402 C C . SER A 1 181 ? -9.925 -16.603 6.197 1.00 78.75 181 SER A C 1
ATOM 1404 O O . SER A 1 181 ? -9.310 -17.301 5.398 1.00 78.75 181 SER A O 1
ATOM 1406 N N . LEU A 1 182 ? -10.062 -15.281 6.034 1.00 79.38 182 LEU A N 1
ATOM 1407 C CA . LEU A 1 182 ? -9.481 -14.548 4.907 1.00 79.38 182 LEU A CA 1
ATOM 1408 C C . LEU A 1 182 ? -7.952 -14.520 4.984 1.00 79.38 182 LEU A C 1
ATOM 1410 O O . LEU A 1 182 ? -7.295 -14.647 3.958 1.00 79.38 182 LEU A O 1
ATOM 1414 N N . LEU A 1 183 ? -7.383 -14.393 6.188 1.00 80.88 183 LEU A N 1
ATOM 1415 C CA . LEU A 1 183 ? -5.931 -14.451 6.386 1.00 80.88 183 LEU A CA 1
ATOM 1416 C C . LEU A 1 183 ? -5.372 -15.840 6.066 1.00 80.88 183 LEU A C 1
ATOM 1418 O O . LEU A 1 183 ? -4.334 -15.933 5.422 1.00 80.88 183 LEU A O 1
ATOM 1422 N N . VAL A 1 184 ? -6.067 -16.909 6.468 1.00 83.06 184 VAL A N 1
ATOM 1423 C CA . VAL A 1 184 ? -5.689 -18.285 6.109 1.00 83.06 184 VAL A CA 1
ATOM 1424 C C . VAL A 1 184 ? -5.765 -18.486 4.596 1.00 83.06 184 VAL A C 1
ATOM 1426 O O . VAL A 1 184 ? -4.809 -18.982 4.011 1.00 83.06 184 VAL A O 1
ATOM 1429 N N . ALA A 1 185 ? -6.849 -18.051 3.947 1.00 76.38 185 ALA A N 1
ATOM 1430 C CA . ALA A 1 185 ? -6.971 -18.131 2.492 1.00 76.38 185 ALA A CA 1
ATOM 1431 C C . ALA A 1 185 ? -5.853 -17.350 1.780 1.00 76.38 185 ALA A C 1
ATOM 1433 O O . ALA A 1 185 ? -5.235 -17.868 0.856 1.00 76.38 185 ALA A O 1
ATOM 1434 N N . ALA A 1 186 ? -5.543 -16.136 2.245 1.00 73.12 186 ALA A N 1
ATOM 1435 C CA . ALA A 1 186 ? -4.438 -15.342 1.716 1.00 73.12 186 ALA A CA 1
ATOM 1436 C C . ALA A 1 186 ? -3.084 -16.046 1.901 1.00 73.12 186 ALA A C 1
ATOM 1438 O O . ALA A 1 186 ? -2.287 -16.073 0.970 1.00 73.12 186 ALA A O 1
ATOM 1439 N N . LEU A 1 187 ? -2.838 -16.654 3.067 1.00 79.00 187 LEU A N 1
ATOM 1440 C CA . LEU A 1 187 ? -1.615 -17.413 3.337 1.00 79.00 187 LEU A CA 1
ATOM 1441 C C . LEU A 1 187 ? -1.475 -18.610 2.386 1.00 79.00 187 LEU A C 1
ATOM 1443 O O . LEU A 1 187 ? -0.407 -18.806 1.817 1.00 79.00 187 LEU A O 1
ATOM 1447 N N . VAL A 1 188 ? -2.554 -19.372 2.177 1.00 77.44 188 VAL A N 1
ATOM 1448 C CA . VAL A 1 188 ? -2.579 -20.505 1.237 1.00 77.44 188 VAL A CA 1
ATOM 1449 C C . VAL A 1 188 ? -2.279 -20.032 -0.182 1.00 77.44 188 VAL A C 1
ATOM 1451 O O . VAL A 1 188 ? -1.424 -20.614 -0.836 1.00 77.44 188 VAL A O 1
ATOM 1454 N N . LEU A 1 189 ? -2.910 -18.941 -0.629 1.00 70.19 189 LEU A N 1
ATOM 1455 C CA . LEU A 1 189 ? -2.674 -18.364 -1.957 1.00 70.19 189 LEU A CA 1
ATOM 1456 C C . LEU A 1 189 ? -1.243 -17.851 -2.152 1.00 70.19 189 LEU A C 1
ATOM 1458 O O . LEU A 1 189 ? -0.766 -17.814 -3.281 1.00 70.19 189 LEU A O 1
ATOM 1462 N N . VAL A 1 190 ? -0.571 -17.411 -1.084 1.00 73.00 190 VAL A N 1
ATOM 1463 C CA . VAL A 1 190 ? 0.841 -17.004 -1.136 1.00 73.00 190 VAL A CA 1
ATOM 1464 C C . VAL A 1 190 ? 1.759 -18.225 -1.151 1.00 73.00 190 VAL A C 1
ATOM 1466 O O . VAL A 1 190 ? 2.726 -18.226 -1.900 1.00 73.00 190 VAL A O 1
ATOM 1469 N N . ALA A 1 191 ? 1.459 -19.255 -0.357 1.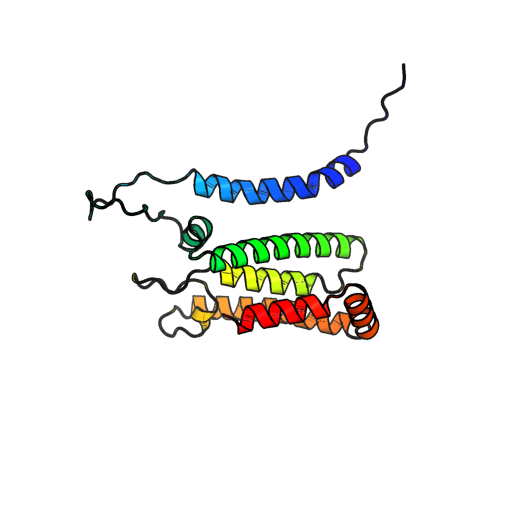00 74.88 191 ALA A N 1
ATOM 1470 C CA . ALA A 1 191 ? 2.262 -20.476 -0.273 1.00 74.88 191 ALA A CA 1
ATOM 1471 C C . ALA A 1 191 ? 2.108 -21.401 -1.493 1.00 74.88 191 ALA A C 1
ATOM 1473 O O . ALA A 1 191 ? 2.960 -22.253 -1.715 1.00 74.88 191 ALA A O 1
ATOM 1474 N N . SER A 1 192 ? 1.022 -21.262 -2.259 1.00 70.19 192 SER A N 1
ATOM 1475 C CA . SER A 1 192 ? 0.767 -22.035 -3.479 1.00 70.19 192 SER A CA 1
ATOM 1476 C C . SER A 1 192 ? 1.339 -21.400 -4.753 1.00 70.19 192 SER A C 1
ATOM 1478 O O . SER A 1 192 ? 1.038 -21.889 -5.841 1.00 70.19 192 SER A O 1
ATOM 1480 N N . ARG A 1 193 ? 2.065 -20.281 -4.638 1.00 55.41 193 ARG A N 1
ATOM 1481 C CA . ARG A 1 193 ? 2.833 -19.663 -5.731 1.00 55.41 193 ARG A CA 1
ATOM 1482 C C . ARG A 1 193 ? 4.263 -20.175 -5.718 1.00 55.41 193 ARG A C 1
ATOM 1484 O O . ARG A 1 193 ? 4.818 -20.300 -6.827 1.00 55.41 193 ARG A O 1
#

Radius of gyration: 21.65 Å; chains: 1; bounding box: 72×45×65 Å

pLDDT: mean 75.86, std 15.1, range [43.88, 96.31]

Foldseek 3Di:
DDDPDDDPPVVVCVVCVLVVVVCVVVVVLVVLQVPDDPDQDPVCNPDPDRPDDPDDCLSVCSNCVDDPVLVVLQVVLVVQLSVLVVLCVVCVVVVHSQQSLLSNLVSVLSNQQSSWDDQDPVGRRILHLVSLPPPSDDPVSNVVSVVSVVVSVVSNVVSCVVCVVVVVVVVVVCVVVVVVVVVVVVVVVVVVD

Secondary structure (DSSP, 8-state):
----PPPPHHHHHHHHHHHHHHHHHHHHHHHHHH-------TT-TT-------SS-HHHHHHHS--SHHHHHHHHHHHHHHHHHHHHHHHHHHTT--TTHHHHHHHHHHHHHHHHSPPPPTTS---SSGGGGG-TTS-HHHHHHHHHHHHHHHHHHHHHHHHHGGGHHHHHHHHHHTTHHHHHHHHHHHHHT-